Protein AF-A0A359E1L6-F1 (afdb_monomer_lite)

Sequence (210 aa):
MKGTAILSILILLFISCSSNSTGDSTEVEDVPEELTPKQQLVEKGKTMANELKAMMEDQDVQTGEIPIVFVSSNSNALIYYNQISNAVYVPWYDDLSSEMLVVMQDFADASDMDVEEFFETFFNTFFYYHEFAHWAQSEMDGQLSPNRYMSEIEANEITIAYLESSQEGRDFLASIEPKLNALTNFLENPTPEGVSEEEYFNENYNELGS

Secondary structure (DSSP, 8-state):
--SSSGGGTSS--------------------PPPPPHHHHHHHHHHHHHHHHHHHHHHTT----PPPEEEEESS-SS--EEETTTTEEEEE-GGG--HHHHHHHHHHHHHHTS-HHHHHHHIIIIIHHHHHHHHHHHHHHHSS--S-HHHHHHHHHHHHHHHHHTSHHHHHHHHHHHHHHHHHHHHSPP-PPTTS-HHHHHHHHHHHH--

Foldseek 3Di:
DQQQQQLQLLPQADDDDDDDDDDDDDDDDDDDDDDDPQVVLQVVLVVLQVLLVVVCVVVVQDADDAAREAADAQDPFAWAADPVNSHIYAYDPVRDDPSVLVNLVLLCVLLVHDSVRSSCLVRSPQCSQLRSLLSVCCSRVVHQDLQVSVSSNSSSVSSLVSLVVDPNSVVSCVVCVSSSVSSNVSDDDPADPPGDSSRVCSVCVVVSRD

Radius of gyration: 17.72 Å; chains: 1; bounding box: 43×50×38 Å

pLDDT: mean 83.36, std 19.82, range [27.8, 97.88]

Structure (mmCIF, N/CA/C/O backbone):
data_AF-A0A359E1L6-F1
#
_entry.id   AF-A0A359E1L6-F1
#
loop_
_atom_site.group_PDB
_atom_site.id
_atom_site.type_symbol
_atom_site.label_atom_id
_atom_site.label_alt_id
_atom_site.label_comp_id
_atom_site.label_asym_id
_atom_site.label_entity_id
_atom_site.label_seq_id
_atom_site.pdbx_PDB_ins_code
_atom_site.Cartn_x
_atom_site.Cartn_y
_atom_site.Cartn_z
_atom_site.occupancy
_atom_site.B_iso_or_equiv
_atom_site.auth_seq_id
_atom_site.auth_comp_id
_atom_site.auth_asym_id
_atom_site.auth_atom_id
_atom_site.pdbx_PDB_model_num
ATOM 1 N N . MET A 1 1 ? 20.114 -9.493 -11.776 1.00 30.47 1 MET A N 1
ATOM 2 C CA . MET A 1 1 ? 19.021 -10.085 -10.976 1.00 30.47 1 MET A CA 1
ATOM 3 C C . MET A 1 1 ? 18.780 -9.191 -9.767 1.00 30.47 1 MET A C 1
ATOM 5 O O . MET A 1 1 ? 19.273 -9.520 -8.700 1.00 30.47 1 MET A O 1
ATOM 9 N N . LYS A 1 2 ? 18.180 -8.006 -9.944 1.00 29.88 2 LYS A N 1
ATOM 10 C CA . LYS A 1 2 ? 18.058 -7.009 -8.857 1.00 29.88 2 LYS A CA 1
ATOM 11 C C . LYS A 1 2 ? 16.726 -6.230 -8.823 1.00 29.88 2 LYS A C 1
ATOM 13 O O . LYS A 1 2 ? 16.650 -5.241 -8.120 1.00 29.88 2 LYS A O 1
ATOM 18 N N . GLY A 1 3 ? 15.681 -6.667 -9.529 1.00 31.09 3 GLY A N 1
ATOM 19 C CA . GLY A 1 3 ? 14.400 -5.936 -9.554 1.00 31.09 3 GLY A CA 1
ATOM 20 C C . GLY A 1 3 ? 13.146 -6.808 -9.591 1.00 31.09 3 GLY A C 1
ATOM 21 O O . GLY A 1 3 ? 12.049 -6.286 -9.715 1.00 31.09 3 GLY A O 1
ATOM 22 N N . THR A 1 4 ? 13.280 -8.133 -9.495 1.00 35.59 4 THR A N 1
ATOM 23 C CA . THR A 1 4 ? 12.168 -9.073 -9.706 1.00 35.59 4 THR A CA 1
ATOM 24 C C . THR A 1 4 ? 11.227 -9.216 -8.510 1.00 35.59 4 THR A C 1
ATOM 26 O O . THR A 1 4 ? 10.208 -9.881 -8.641 1.00 35.59 4 THR A O 1
ATOM 29 N N . ALA A 1 5 ? 11.546 -8.614 -7.361 1.00 38.03 5 ALA A N 1
ATOM 30 C CA . ALA A 1 5 ? 10.813 -8.843 -6.124 1.00 38.03 5 ALA A CA 1
ATOM 31 C C . ALA A 1 5 ? 9.522 -8.000 -6.030 1.00 38.03 5 ALA A C 1
ATOM 33 O O . ALA A 1 5 ? 8.415 -8.532 -5.996 1.00 38.03 5 ALA A O 1
ATOM 34 N N . ILE A 1 6 ? 9.648 -6.678 -6.169 1.00 45.56 6 ILE A N 1
ATOM 35 C CA . ILE A 1 6 ? 8.556 -5.693 -5.972 1.00 45.56 6 ILE A CA 1
ATOM 36 C C . ILE A 1 6 ? 7.453 -5.769 -7.054 1.00 45.56 6 ILE A C 1
ATOM 38 O O . ILE A 1 6 ? 6.344 -5.262 -6.914 1.00 45.56 6 ILE A O 1
ATOM 42 N N . LEU A 1 7 ? 7.765 -6.481 -8.126 1.00 38.38 7 LEU A N 1
ATOM 43 C CA . LEU A 1 7 ? 6.983 -6.751 -9.321 1.00 38.38 7 LEU A CA 1
ATOM 44 C C . LEU A 1 7 ? 5.603 -7.378 -9.076 1.00 38.38 7 LEU A C 1
ATOM 46 O O . LEU A 1 7 ? 4.685 -7.160 -9.860 1.00 38.38 7 LEU A O 1
ATOM 50 N N . SER A 1 8 ? 5.438 -8.142 -7.999 1.00 40.94 8 SER A N 1
ATOM 51 C CA . SER A 1 8 ? 4.264 -9.012 -7.868 1.00 40.94 8 SER A CA 1
ATOM 52 C C . SER A 1 8 ? 3.085 -8.384 -7.116 1.00 40.94 8 SER A C 1
ATOM 54 O O . SER A 1 8 ? 1.965 -8.870 -7.232 1.00 40.94 8 SER A O 1
ATOM 56 N N . ILE A 1 9 ? 3.309 -7.273 -6.407 1.00 49.00 9 ILE A N 1
ATOM 57 C CA . ILE A 1 9 ? 2.263 -6.556 -5.655 1.00 49.00 9 ILE A CA 1
ATOM 58 C C . ILE A 1 9 ? 1.514 -5.554 -6.565 1.00 49.00 9 ILE A C 1
ATOM 60 O O . ILE A 1 9 ? 0.334 -5.277 -6.369 1.00 49.00 9 ILE A O 1
ATOM 64 N N . LEU A 1 10 ? 2.159 -5.055 -7.627 1.00 53.00 10 LEU A N 1
ATOM 65 C CA . LEU A 1 10 ? 1.613 -3.994 -8.490 1.00 53.00 10 LEU A CA 1
ATOM 66 C C . LEU A 1 10 ? 0.708 -4.489 -9.641 1.00 53.00 10 LEU A C 1
ATOM 68 O O . LEU A 1 10 ? 0.017 -3.684 -10.259 1.00 53.00 10 LEU A O 1
ATOM 72 N N . ILE A 1 11 ? 0.688 -5.793 -9.945 1.00 46.22 11 ILE A N 1
ATOM 73 C CA . ILE A 1 11 ? 0.085 -6.340 -11.182 1.00 46.22 11 ILE A CA 1
ATOM 74 C C . ILE A 1 11 ? -1.451 -6.558 -11.109 1.00 46.22 11 ILE A C 1
ATOM 76 O O . ILE A 1 11 ? -2.085 -6.784 -12.136 1.00 46.22 11 ILE A O 1
ATOM 80 N N . LEU A 1 12 ? -2.105 -6.430 -9.948 1.00 46.31 12 LEU A N 1
ATOM 81 C CA . LEU A 1 12 ? -3.452 -6.998 -9.721 1.00 46.31 12 LEU A CA 1
ATOM 82 C C . LEU A 1 12 ? -4.640 -5.994 -9.610 1.00 46.31 12 LEU A C 1
ATOM 84 O O . LEU A 1 12 ? -5.635 -6.311 -8.968 1.00 46.31 12 LEU A O 1
ATOM 88 N N . LEU A 1 13 ? -4.605 -4.803 -10.233 1.00 40.06 13 LEU A N 1
ATOM 89 C CA . LEU A 1 13 ? -5.480 -3.657 -9.857 1.00 40.06 13 LEU A CA 1
ATOM 90 C C . LEU A 1 13 ? -6.630 -3.182 -10.803 1.00 40.06 13 LEU A C 1
ATOM 92 O O . LEU A 1 13 ? -6.865 -1.980 -10.875 1.00 40.06 13 LEU A O 1
ATOM 96 N N . PHE A 1 14 ? -7.433 -4.016 -11.491 1.00 39.34 14 PHE A N 1
ATOM 97 C CA . PHE A 1 14 ? -8.516 -3.479 -12.373 1.00 39.34 14 PHE A CA 1
ATOM 98 C C . PHE A 1 14 ? -9.931 -4.100 -12.240 1.00 39.34 14 PHE A C 1
ATOM 100 O O . PHE A 1 14 ? -10.060 -5.304 -12.441 1.00 39.34 14 PHE A O 1
ATOM 107 N N . ILE A 1 15 ? -10.988 -3.261 -12.037 1.00 32.69 15 ILE A N 1
ATOM 108 C CA . ILE A 1 15 ? -12.230 -3.073 -12.871 1.00 32.69 15 ILE A CA 1
ATOM 109 C C . ILE A 1 15 ? -13.306 -2.103 -12.237 1.00 32.69 15 ILE A C 1
ATOM 111 O O . ILE A 1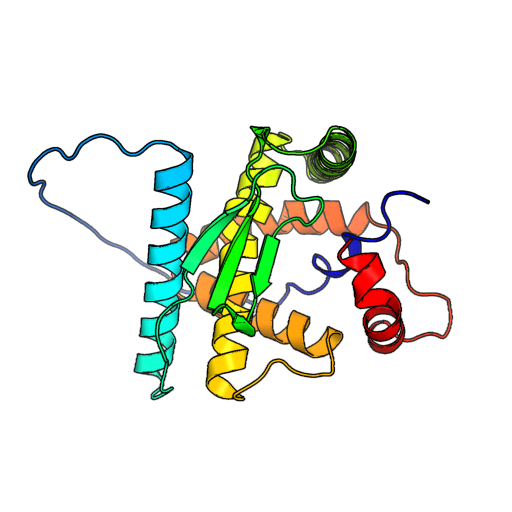 15 ? -13.973 -2.464 -11.280 1.00 32.69 15 ILE A O 1
ATOM 115 N N . SER A 1 16 ? -13.560 -0.959 -12.924 1.00 30.03 16 SER A N 1
ATOM 116 C CA . SER A 1 16 ? -14.799 -0.127 -13.163 1.00 30.03 16 SER A CA 1
ATOM 117 C C . SER A 1 16 ? -15.612 0.662 -12.083 1.00 30.03 16 SER A C 1
ATOM 119 O O . SER A 1 16 ? -16.636 0.188 -11.606 1.00 30.03 16 SER A O 1
ATOM 121 N N . CYS A 1 17 ? -15.377 1.987 -11.996 1.00 27.80 17 CYS A N 1
ATOM 122 C CA . CYS A 1 17 ? -16.090 3.181 -12.564 1.00 27.80 17 CYS A CA 1
ATOM 123 C C . CYS A 1 17 ? -17.516 3.657 -12.106 1.00 27.80 17 CYS A C 1
ATOM 125 O O . CYS A 1 17 ? -18.545 3.242 -12.637 1.00 27.80 17 CYS A O 1
ATOM 127 N N . SER A 1 18 ? -17.485 4.795 -11.376 1.00 29.27 18 SER A N 1
ATOM 128 C CA . SER A 1 18 ? -18.213 6.092 -11.525 1.00 29.27 18 SER A CA 1
ATOM 129 C C . SER A 1 18 ? -19.635 6.333 -10.954 1.00 29.27 18 SER A C 1
ATOM 131 O O . SER A 1 18 ? -20.643 5.792 -11.403 1.00 29.27 18 SER A O 1
ATOM 133 N N . SER A 1 19 ? -19.714 7.320 -10.046 1.00 41.41 19 SER A N 1
ATOM 134 C CA . SER A 1 19 ? -20.896 8.126 -9.680 1.00 41.41 19 SER A CA 1
ATOM 135 C C . SER A 1 19 ? -20.463 9.565 -9.306 1.00 41.41 19 SER A C 1
ATOM 137 O O . SER A 1 19 ? -19.268 9.856 -9.311 1.00 41.41 19 SER A O 1
ATOM 139 N N . ASN A 1 20 ? -21.408 10.481 -9.032 1.00 31.05 20 ASN A N 1
ATOM 140 C CA . ASN A 1 20 ? -21.187 11.940 -8.985 1.00 31.05 20 ASN A CA 1
ATOM 141 C C . ASN A 1 20 ? -21.707 12.612 -7.683 1.00 31.05 20 ASN A C 1
ATOM 143 O O . ASN A 1 20 ? -22.797 12.266 -7.232 1.00 31.05 20 ASN A O 1
ATOM 147 N N . SER A 1 21 ? -21.012 13.683 -7.243 1.00 33.97 21 SER A N 1
ATOM 148 C CA . SER A 1 21 ? -21.512 14.936 -6.599 1.00 33.97 21 SER A CA 1
ATOM 149 C C . SER A 1 21 ? -21.365 15.217 -5.070 1.00 33.97 21 SER A C 1
ATOM 151 O O . SER A 1 21 ? -22.138 14.725 -4.261 1.00 33.97 21 SER A O 1
ATOM 153 N N . THR A 1 22 ? -20.480 16.196 -4.771 1.00 36.41 22 THR A N 1
ATOM 154 C CA . THR A 1 22 ? -20.573 17.468 -3.966 1.00 36.41 22 THR A CA 1
ATOM 155 C C . THR A 1 22 ? -20.832 17.582 -2.440 1.00 36.41 22 THR A C 1
ATOM 157 O O . THR A 1 22 ? -21.924 17.254 -1.990 1.00 36.41 22 THR A O 1
ATOM 160 N N . GLY A 1 23 ? -19.959 18.380 -1.771 1.00 33.34 23 GLY A N 1
ATOM 161 C CA . GLY A 1 23 ? -20.275 19.545 -0.883 1.00 33.34 23 GLY A CA 1
ATOM 162 C C . GLY A 1 23 ? -19.896 19.428 0.616 1.00 33.34 23 GLY A C 1
ATOM 163 O O . GLY A 1 23 ? -20.462 18.575 1.279 1.00 33.34 23 GLY A O 1
ATOM 164 N N . ASP A 1 24 ? -18.873 20.150 1.129 1.00 35.25 24 ASP A N 1
ATOM 165 C CA . ASP A 1 24 ? -18.889 21.444 1.901 1.00 35.25 24 ASP A CA 1
ATOM 166 C C . ASP A 1 24 ? -19.337 21.306 3.387 1.00 35.25 24 ASP A C 1
ATOM 168 O O . ASP A 1 24 ? -20.292 20.586 3.636 1.00 35.25 24 ASP A O 1
ATOM 172 N N . SER A 1 25 ? -18.812 21.914 4.466 1.00 39.62 25 SER A N 1
ATOM 173 C CA . SER A 1 25 ? -17.769 22.900 4.850 1.00 39.62 25 SER A CA 1
ATOM 174 C C . SER A 1 25 ? -17.459 22.688 6.361 1.00 39.62 25 SER A C 1
ATOM 176 O O . SER A 1 25 ? -18.242 22.043 7.059 1.00 39.62 25 SER A O 1
ATOM 178 N N . THR A 1 26 ? -16.371 23.255 6.908 1.00 40.69 26 THR A N 1
ATOM 179 C CA . THR A 1 26 ? -16.018 23.210 8.351 1.00 40.69 26 THR A CA 1
ATOM 180 C C . THR A 1 26 ? -15.792 24.594 8.981 1.00 40.69 26 THR A C 1
ATOM 182 O O . THR A 1 26 ? -15.310 25.521 8.330 1.00 40.69 26 THR A O 1
ATOM 185 N N . GLU A 1 27 ? -16.113 24.709 10.278 1.00 42.78 27 GLU A N 1
ATOM 186 C CA . GLU A 1 27 ? -15.688 25.780 11.201 1.00 42.78 27 GLU A CA 1
ATOM 187 C C . GLU A 1 27 ? -14.485 25.322 12.056 1.00 42.78 27 GLU A C 1
ATOM 189 O O . GLU A 1 27 ? -14.285 24.131 12.282 1.00 42.78 27 GLU A O 1
ATOM 194 N N . VAL A 1 28 ? -13.679 26.289 12.510 1.00 49.53 28 VAL A N 1
ATOM 195 C CA . VAL A 1 28 ? -12.325 26.137 13.083 1.00 49.53 28 VAL A CA 1
ATOM 196 C C . VAL A 1 28 ? -12.332 26.272 14.615 1.00 49.53 28 VAL A C 1
ATOM 198 O O . VAL A 1 28 ? -12.919 27.223 15.129 1.00 49.53 28 VAL A O 1
ATOM 201 N N . GLU A 1 29 ? -11.595 25.407 15.327 1.00 47.94 29 GLU A N 1
ATOM 202 C CA . GLU A 1 29 ? -11.299 25.516 16.770 1.00 47.94 29 GLU A CA 1
ATOM 203 C C . GLU A 1 29 ? -9.808 25.228 17.085 1.00 47.94 29 GLU A C 1
ATOM 205 O O . GLU A 1 29 ? -9.151 24.522 16.325 1.00 47.94 29 GLU A O 1
ATOM 210 N N . ASP A 1 30 ? -9.318 25.849 18.174 1.00 49.81 30 ASP A N 1
ATOM 211 C CA . ASP A 1 30 ? -8.013 25.777 18.881 1.00 49.81 30 ASP A CA 1
ATOM 212 C C . ASP A 1 30 ? -6.784 25.195 18.156 1.00 49.81 30 ASP A C 1
ATOM 214 O O . ASP A 1 30 ? -6.747 24.016 17.848 1.00 49.81 30 ASP A O 1
ATOM 218 N N . VAL A 1 31 ? -5.719 26.000 17.990 1.00 50.66 31 VAL A N 1
ATOM 219 C CA . VAL A 1 31 ? -4.489 25.634 17.249 1.00 50.66 31 VAL A CA 1
ATOM 220 C C . VAL A 1 31 ? -3.646 24.607 18.033 1.00 50.66 31 VAL A C 1
ATOM 222 O O . VAL A 1 31 ? -2.978 24.998 18.998 1.00 50.66 31 VAL A O 1
ATOM 225 N N . PRO A 1 32 ? -3.634 23.316 17.644 1.00 59.94 32 PRO A N 1
ATOM 226 C CA . PRO A 1 32 ? -2.773 22.313 18.263 1.00 59.94 32 PRO A CA 1
ATOM 227 C C . PRO A 1 32 ? -1.306 22.515 17.848 1.00 59.94 32 PRO A C 1
ATOM 229 O O . PRO A 1 32 ? -1.016 23.127 16.819 1.00 59.94 32 PRO A O 1
ATOM 232 N N . GLU A 1 33 ? -0.374 21.998 18.655 1.00 78.38 33 GLU A N 1
ATOM 233 C CA . GLU A 1 33 ? 1.047 21.902 18.293 1.00 78.38 33 GLU A CA 1
ATOM 234 C C . GLU A 1 33 ? 1.176 21.176 16.946 1.00 78.38 33 GLU A C 1
ATOM 236 O O . GLU A 1 33 ? 0.621 20.091 16.764 1.00 78.38 33 GLU A O 1
ATOM 241 N N . GLU A 1 34 ? 1.846 21.814 15.985 1.00 86.38 34 GLU A N 1
ATOM 242 C CA . GLU A 1 34 ? 1.948 21.304 14.620 1.00 86.38 34 GLU A CA 1
ATOM 243 C C . GLU A 1 34 ? 2.658 19.943 14.627 1.00 86.38 34 GLU A C 1
ATOM 245 O O . GLU A 1 34 ? 3.790 19.810 15.099 1.00 86.38 34 GLU A O 1
ATOM 250 N N . LEU A 1 35 ? 1.969 18.914 14.130 1.00 90.69 35 LEU A N 1
ATOM 251 C CA . LEU A 1 35 ? 2.510 17.562 14.044 1.00 90.69 35 LEU A CA 1
ATOM 252 C C . LEU A 1 35 ? 3.732 17.539 13.117 1.00 90.69 35 LEU A C 1
ATOM 254 O O . LEU A 1 35 ? 3.705 18.124 12.035 1.00 90.69 35 LEU A O 1
ATOM 258 N N . THR A 1 36 ? 4.772 16.791 13.492 1.00 93.00 36 THR A N 1
ATOM 259 C CA . THR A 1 36 ? 5.882 16.486 12.570 1.00 93.00 36 THR A CA 1
ATOM 260 C C . THR A 1 36 ? 5.381 15.677 11.364 1.00 93.00 36 THR A C 1
ATOM 262 O O . THR A 1 36 ? 4.402 14.942 11.506 1.00 93.00 36 THR A O 1
ATOM 265 N N . PRO A 1 37 ? 6.065 15.699 10.204 1.00 92.44 37 PRO A N 1
ATOM 266 C CA . PRO A 1 37 ? 5.647 14.923 9.030 1.00 92.44 37 PRO A CA 1
ATOM 267 C C . PRO A 1 37 ? 5.424 13.424 9.308 1.00 92.44 37 PRO A C 1
ATOM 269 O O . PRO A 1 37 ? 4.403 12.863 8.920 1.00 92.44 37 PRO A O 1
ATOM 272 N N . LYS A 1 38 ? 6.305 12.780 10.092 1.00 92.62 38 LYS A N 1
ATOM 273 C CA . LYS A 1 38 ? 6.118 11.373 10.505 1.00 92.62 38 LYS A CA 1
ATOM 274 C C . LYS A 1 38 ? 4.864 11.173 11.366 1.00 92.62 38 LYS A C 1
ATOM 276 O O . LYS A 1 38 ? 4.201 10.150 11.248 1.00 92.62 38 LYS A O 1
ATOM 281 N N . GLN A 1 39 ? 4.526 12.127 12.235 1.00 93.50 39 GLN A N 1
ATOM 282 C CA . GLN A 1 39 ? 3.290 12.065 13.025 1.00 93.50 39 GLN A CA 1
ATOM 283 C C . GLN A 1 39 ? 2.052 12.286 12.154 1.00 93.50 39 GLN A C 1
ATOM 285 O O . GLN A 1 39 ? 1.064 11.587 12.343 1.00 93.50 39 GLN A O 1
ATOM 290 N N . GLN A 1 40 ? 2.113 13.193 11.177 1.00 93.75 40 GLN A N 1
ATOM 291 C CA . GLN A 1 40 ? 1.034 13.382 10.203 1.00 93.75 40 GLN A CA 1
ATOM 292 C C . GLN A 1 40 ? 0.778 12.094 9.411 1.00 93.75 40 GLN A C 1
ATOM 294 O O . GLN A 1 40 ? -0.372 11.703 9.245 1.00 93.75 40 GLN A O 1
ATOM 299 N N . LEU A 1 41 ? 1.838 11.383 9.010 1.00 92.38 41 LEU A N 1
ATOM 300 C CA . LEU A 1 41 ? 1.739 10.082 8.343 1.00 92.38 41 LEU A CA 1
ATOM 301 C C . LEU A 1 41 ? 1.056 9.020 9.228 1.00 92.38 41 LEU A C 1
ATOM 303 O O . LEU A 1 41 ? 0.188 8.277 8.770 1.00 92.38 41 LEU A O 1
ATOM 307 N N . VAL A 1 42 ? 1.385 8.986 10.524 1.00 95.06 42 VAL A N 1
ATOM 308 C CA . VAL A 1 42 ? 0.710 8.111 11.498 1.00 95.06 42 VAL A CA 1
ATOM 309 C C . VAL A 1 42 ? -0.775 8.461 11.638 1.00 95.06 42 VAL A C 1
ATOM 311 O O . VAL A 1 42 ? -1.611 7.559 11.602 1.00 95.06 42 VAL A O 1
ATOM 314 N N . GLU A 1 43 ? -1.123 9.742 11.781 1.00 95.50 43 GLU A N 1
ATOM 315 C CA . GLU A 1 43 ? -2.524 10.175 11.903 1.00 95.50 43 GLU A CA 1
ATOM 316 C C . GLU A 1 43 ? -3.326 9.938 10.615 1.00 95.50 43 GLU A C 1
ATOM 318 O O . GLU A 1 43 ? -4.487 9.526 10.684 1.00 95.50 43 GLU A O 1
ATOM 323 N N . LYS A 1 44 ? -2.700 10.095 9.441 1.00 93.50 44 LYS A N 1
ATOM 324 C CA . LYS A 1 44 ? -3.277 9.711 8.145 1.00 93.50 44 LYS A CA 1
ATOM 325 C C . LYS A 1 44 ? -3.639 8.226 8.136 1.00 93.50 44 LYS A C 1
ATOM 327 O O . LYS A 1 44 ? -4.787 7.883 7.875 1.00 93.50 44 LYS A O 1
ATOM 332 N N . GLY A 1 45 ? -2.701 7.357 8.516 1.00 94.00 45 GLY A N 1
ATOM 333 C CA . GLY A 1 45 ? -2.954 5.919 8.612 1.00 94.00 45 GLY A CA 1
ATOM 334 C C . GLY A 1 45 ? -4.077 5.564 9.593 1.00 94.00 45 GLY A C 1
ATOM 335 O O . GLY A 1 45 ? -4.942 4.755 9.274 1.00 94.00 45 GLY A O 1
ATOM 336 N N . LYS A 1 46 ? -4.126 6.206 10.767 1.00 96.12 46 LYS A N 1
ATOM 337 C CA . LYS A 1 46 ? -5.231 6.007 11.724 1.00 96.12 46 LYS A CA 1
ATOM 338 C C . LYS A 1 46 ? -6.578 6.431 11.152 1.00 96.12 46 LYS A C 1
ATOM 340 O O . LYS A 1 46 ? -7.574 5.763 11.411 1.00 96.12 46 LYS A O 1
ATOM 345 N N . THR A 1 47 ? -6.618 7.540 10.419 1.00 95.25 47 THR A N 1
ATOM 346 C CA . THR A 1 47 ? -7.845 8.027 9.776 1.00 95.25 47 THR A CA 1
ATOM 347 C C . THR A 1 47 ? -8.351 6.983 8.785 1.00 95.25 47 THR A C 1
ATOM 349 O O . THR A 1 47 ? -9.464 6.495 8.948 1.00 95.25 47 THR A O 1
ATOM 352 N N . MET A 1 48 ? -7.485 6.519 7.881 1.00 93.75 48 MET A N 1
ATOM 353 C CA . MET A 1 48 ? -7.808 5.478 6.899 1.00 93.75 48 MET A CA 1
ATOM 354 C C . MET A 1 48 ? -8.294 4.171 7.546 1.00 93.75 48 MET A C 1
ATOM 356 O O . MET A 1 48 ? -9.291 3.597 7.114 1.00 93.75 48 MET A O 1
ATOM 360 N N . ALA A 1 49 ? -7.631 3.708 8.612 1.00 95.69 49 ALA A N 1
ATOM 361 C CA . ALA A 1 49 ? -8.037 2.494 9.319 1.00 95.69 49 ALA A CA 1
ATOM 362 C C . ALA A 1 49 ? -9.415 2.635 9.987 1.00 95.69 49 ALA A C 1
ATOM 364 O O . ALA A 1 49 ? -10.211 1.698 9.967 1.00 95.69 49 ALA A O 1
ATOM 365 N N . ASN A 1 50 ? -9.714 3.804 10.567 1.00 96.62 50 ASN A N 1
ATOM 366 C CA . ASN A 1 50 ? -11.029 4.082 11.149 1.00 96.62 50 ASN A CA 1
ATOM 367 C C . ASN A 1 50 ? -12.127 4.169 10.084 1.00 96.62 50 ASN A C 1
ATOM 369 O O . ASN A 1 50 ? -13.236 3.702 10.325 1.00 96.62 50 ASN A O 1
ATOM 373 N N . GLU A 1 51 ? -11.835 4.750 8.923 1.00 94.81 51 GLU A N 1
ATOM 374 C CA . GLU A 1 51 ? -12.788 4.822 7.813 1.00 94.81 51 GLU A CA 1
ATOM 375 C C . GLU A 1 51 ? -13.125 3.423 7.282 1.00 94.81 51 GLU A C 1
ATOM 377 O O . GLU A 1 51 ? -14.304 3.081 7.164 1.00 94.81 51 GLU A O 1
ATOM 382 N N . LEU A 1 52 ? -12.113 2.575 7.054 1.00 95.06 52 LEU A N 1
ATOM 383 C CA . LEU A 1 52 ? -12.332 1.184 6.648 1.00 95.06 52 LEU A CA 1
ATOM 384 C C . LEU A 1 52 ? -13.102 0.402 7.719 1.00 95.06 52 LEU A C 1
ATOM 386 O O . LEU A 1 52 ? -14.058 -0.301 7.397 1.00 95.06 52 LEU A O 1
ATOM 390 N N . LYS A 1 53 ? -12.740 0.572 8.997 1.00 96.25 53 LYS A N 1
ATOM 391 C CA . LYS A 1 53 ? -13.473 -0.013 10.125 1.00 96.25 53 LYS A CA 1
ATOM 392 C C . LYS A 1 53 ? -14.953 0.371 10.096 1.00 96.25 53 LYS A C 1
ATOM 394 O O . LYS A 1 53 ? -15.808 -0.503 10.201 1.00 96.25 53 LYS A O 1
ATOM 399 N N . ALA A 1 54 ? -15.254 1.657 9.932 1.00 96.00 54 ALA A N 1
ATOM 400 C CA . ALA A 1 54 ? -16.627 2.144 9.884 1.00 96.00 54 ALA A CA 1
ATOM 401 C C . ALA A 1 54 ? -17.403 1.545 8.700 1.00 96.00 54 ALA A C 1
ATOM 403 O O . ALA A 1 54 ? -18.565 1.176 8.860 1.00 96.00 54 ALA A O 1
ATOM 404 N N . MET A 1 55 ? -16.763 1.391 7.534 1.00 94.25 55 MET A N 1
ATOM 405 C CA . MET A 1 55 ? -17.368 0.711 6.384 1.00 94.25 55 MET A CA 1
ATOM 406 C C . MET A 1 55 ? -17.660 -0.766 6.663 1.00 94.25 55 MET A C 1
ATOM 408 O O . MET A 1 55 ? -18.722 -1.256 6.293 1.00 94.25 55 MET A O 1
ATOM 412 N N . MET A 1 56 ? -16.747 -1.478 7.325 1.00 95.06 56 MET A N 1
ATOM 413 C CA . MET A 1 56 ? -16.957 -2.874 7.716 1.00 95.06 56 MET A CA 1
ATOM 414 C C . MET A 1 56 ? -18.117 -3.010 8.715 1.00 95.06 56 MET A C 1
ATOM 416 O O . MET A 1 56 ? -18.996 -3.852 8.533 1.00 95.06 56 MET A O 1
ATOM 420 N N . GLU A 1 57 ? -18.158 -2.154 9.738 1.00 95.62 57 GLU A N 1
ATOM 421 C CA . GLU A 1 57 ? -19.216 -2.157 10.755 1.00 95.62 57 GLU A CA 1
ATOM 422 C C . GLU A 1 57 ? -20.597 -1.802 10.174 1.00 95.62 57 GLU A C 1
ATOM 424 O O . GLU A 1 57 ? -21.598 -2.377 10.601 1.00 95.62 57 GLU A O 1
ATOM 429 N N . ASP A 1 58 ? -20.668 -0.920 9.168 1.00 95.56 58 ASP A N 1
ATOM 430 C CA . ASP A 1 58 ? -21.906 -0.623 8.424 1.00 95.56 58 ASP A CA 1
ATOM 431 C C . ASP A 1 58 ? -22.440 -1.842 7.646 1.00 95.56 58 ASP A C 1
ATOM 433 O O . ASP A 1 58 ? -23.640 -1.956 7.402 1.00 95.56 58 ASP A O 1
ATOM 437 N N . GLN A 1 59 ? -21.564 -2.792 7.310 1.00 93.50 59 GLN A N 1
ATOM 438 C CA . GLN A 1 59 ? -21.910 -4.066 6.672 1.00 93.50 59 GLN A CA 1
ATOM 439 C C . GLN A 1 59 ? -22.084 -5.215 7.684 1.00 93.50 59 GLN A C 1
ATOM 441 O O . GLN A 1 59 ? -21.978 -6.386 7.317 1.00 93.50 59 GLN A O 1
ATOM 446 N N . ASP A 1 60 ? -22.349 -4.893 8.956 1.00 95.31 60 ASP A N 1
ATOM 447 C CA . ASP A 1 60 ? -22.517 -5.845 10.064 1.00 95.31 60 ASP A CA 1
ATOM 448 C C . ASP A 1 60 ? -21.285 -6.749 10.316 1.00 95.31 60 ASP A C 1
ATOM 450 O O . ASP A 1 60 ? -21.388 -7.794 10.972 1.00 95.31 60 ASP A O 1
ATOM 454 N N . VAL A 1 61 ? -20.096 -6.358 9.836 1.00 93.81 61 VAL A N 1
ATOM 455 C CA . VAL A 1 61 ? -18.839 -7.056 10.138 1.00 93.81 61 VAL A CA 1
ATOM 456 C C . VAL A 1 61 ? -18.345 -6.607 11.511 1.00 93.81 61 VAL A C 1
ATOM 458 O O . VAL A 1 61 ? -18.113 -5.424 11.758 1.00 93.81 61 VAL A O 1
ATOM 461 N N . GLN A 1 62 ? -18.175 -7.559 12.430 1.00 93.44 62 GLN A N 1
ATOM 462 C CA . GLN A 1 62 ? -17.573 -7.275 13.731 1.00 93.44 62 GLN A CA 1
ATOM 463 C C . GLN A 1 62 ? -16.074 -7.057 13.562 1.00 93.44 62 GLN A C 1
ATOM 465 O O . GLN A 1 62 ? -15.399 -7.903 12.985 1.00 93.44 62 GLN A O 1
ATOM 470 N N . THR A 1 63 ? -15.563 -5.952 14.098 1.00 95.12 63 THR A N 1
ATOM 471 C CA . THR A 1 63 ? -14.138 -5.620 14.035 1.00 95.12 63 THR A CA 1
ATOM 472 C C . THR A 1 63 ? -13.559 -5.387 15.427 1.00 95.12 63 THR A C 1
ATOM 474 O O . THR A 1 63 ? -14.240 -4.925 16.351 1.00 95.12 63 THR A O 1
ATOM 477 N N . GLY A 1 64 ? -12.285 -5.726 15.587 1.00 95.25 64 GLY A N 1
ATOM 478 C CA . GLY A 1 64 ? -11.480 -5.413 16.755 1.00 95.25 64 GLY A CA 1
ATOM 479 C C . GLY A 1 64 ? -10.988 -3.964 16.789 1.00 95.25 64 GLY A C 1
ATOM 480 O O . GLY A 1 64 ? -11.591 -3.032 16.250 1.00 95.25 64 GLY A O 1
ATOM 481 N N . GLU A 1 65 ? -9.868 -3.762 17.477 1.00 96.94 65 GLU A N 1
ATOM 482 C CA . GLU A 1 65 ? -9.147 -2.489 17.451 1.00 96.94 65 GLU A CA 1
ATOM 483 C C . GLU A 1 65 ? -8.438 -2.314 16.106 1.00 96.94 65 GLU A C 1
ATOM 485 O O . GLU A 1 65 ? -7.883 -3.273 15.564 1.00 96.94 65 GLU A O 1
ATOM 490 N N . ILE A 1 66 ? -8.408 -1.081 15.596 1.00 97.69 66 ILE A N 1
ATOM 491 C CA . ILE A 1 66 ? -7.650 -0.768 14.381 1.00 97.69 66 ILE A CA 1
ATOM 492 C C . ILE A 1 66 ? -6.153 -1.074 14.578 1.00 97.69 66 ILE A C 1
ATOM 494 O O . ILE A 1 66 ? -5.648 -0.970 15.706 1.00 97.69 66 ILE A O 1
ATOM 498 N N . PRO A 1 67 ? -5.409 -1.397 13.506 1.00 97.12 67 PRO A N 1
ATOM 499 C CA . PRO A 1 67 ? -3.976 -1.617 13.609 1.00 97.12 67 PRO A CA 1
ATOM 500 C C . PRO A 1 67 ? -3.222 -0.381 14.107 1.00 97.12 67 PRO A C 1
ATOM 502 O O . PRO A 1 67 ? -3.525 0.758 13.743 1.00 97.12 67 PRO A O 1
ATOM 505 N N . ILE A 1 68 ? -2.172 -0.604 14.897 1.00 96.88 68 ILE A N 1
ATOM 506 C CA . ILE A 1 68 ? -1.232 0.459 15.265 1.00 96.88 68 ILE A CA 1
ATOM 507 C C . ILE A 1 68 ? -0.360 0.785 14.050 1.00 96.88 68 ILE A C 1
ATOM 509 O O . ILE A 1 68 ? 0.253 -0.103 13.465 1.00 96.88 68 ILE A O 1
ATOM 513 N N . VAL A 1 69 ? -0.244 2.065 13.704 1.00 96.25 69 VAL A N 1
ATOM 514 C CA . VAL A 1 69 ? 0.638 2.522 12.624 1.00 96.25 69 VAL A CA 1
ATOM 515 C C . VAL A 1 69 ? 2.013 2.874 13.190 1.00 96.25 69 VAL A C 1
ATOM 517 O O . VAL A 1 69 ? 2.132 3.764 14.037 1.00 96.25 69 VAL A O 1
ATOM 520 N N . PHE A 1 70 ? 3.056 2.199 12.707 1.00 93.81 70 PHE A N 1
ATOM 521 C CA . PHE A 1 70 ? 4.450 2.480 13.049 1.00 93.81 70 PHE A CA 1
ATOM 522 C C . PHE A 1 70 ? 5.229 2.939 11.823 1.00 93.81 70 PHE A C 1
ATOM 524 O O . PHE A 1 70 ? 5.344 2.205 10.847 1.00 93.81 70 PHE A O 1
ATOM 531 N N . VAL A 1 71 ? 5.854 4.114 11.909 1.00 90.88 71 VAL A N 1
ATOM 532 C CA . VAL A 1 71 ? 6.855 4.521 10.916 1.00 90.88 71 VAL A CA 1
ATOM 533 C C . VAL A 1 71 ? 8.150 3.768 11.209 1.00 90.88 71 VAL A C 1
ATOM 535 O O . VAL A 1 71 ? 8.778 3.968 12.253 1.00 90.88 71 VAL A O 1
ATOM 538 N N . SER A 1 72 ? 8.523 2.869 10.308 1.00 82.56 72 SER A N 1
ATOM 539 C CA . SER A 1 72 ? 9.727 2.056 10.400 1.00 82.56 72 SER A CA 1
ATOM 540 C C . SER A 1 72 ? 10.913 2.803 9.797 1.00 82.56 72 SER A C 1
ATOM 542 O O . SER A 1 72 ? 10.833 3.332 8.691 1.00 82.56 72 SER A O 1
ATOM 544 N N . SER A 1 73 ? 12.027 2.825 10.527 1.00 72.81 73 SER A N 1
ATOM 545 C CA . SER A 1 73 ? 13.308 3.347 10.039 1.00 72.81 73 SER A CA 1
ATOM 546 C C . SER A 1 73 ? 14.244 2.180 9.725 1.00 72.81 73 SER A C 1
ATOM 548 O O . SER A 1 73 ? 14.282 1.203 10.474 1.00 72.81 73 SER A O 1
ATOM 550 N N . ASN A 1 74 ? 15.027 2.284 8.645 1.00 58.56 74 ASN A N 1
ATOM 551 C CA . ASN A 1 74 ? 16.003 1.267 8.217 1.00 58.56 74 ASN A CA 1
ATOM 552 C C . ASN A 1 74 ? 15.407 -0.119 7.897 1.00 58.56 74 ASN A C 1
ATOM 554 O O . ASN A 1 74 ? 16.062 -1.144 8.103 1.00 58.56 74 ASN A O 1
ATOM 558 N N . SER A 1 75 ? 14.164 -0.169 7.421 1.00 59.66 75 SER A N 1
ATOM 559 C CA . SER A 1 75 ? 13.549 -1.410 6.956 1.00 59.66 75 SER A CA 1
ATOM 560 C C . SER A 1 75 ? 13.922 -1.673 5.500 1.00 59.66 75 SER A C 1
ATOM 562 O O . SER A 1 75 ? 13.791 -0.785 4.664 1.00 59.66 75 SER A O 1
ATOM 564 N N . ASN A 1 76 ? 14.363 -2.896 5.191 1.00 65.31 76 ASN A N 1
ATOM 565 C CA . ASN A 1 76 ? 14.416 -3.368 3.801 1.00 65.31 76 ASN A CA 1
ATOM 566 C C . ASN A 1 76 ? 13.015 -3.706 3.269 1.00 65.31 76 ASN A C 1
ATOM 568 O O . ASN A 1 76 ? 12.817 -3.726 2.062 1.00 65.31 76 ASN A O 1
ATOM 572 N N . ALA A 1 77 ? 12.047 -3.945 4.159 1.00 66.31 77 ALA A N 1
ATOM 573 C CA . ALA A 1 77 ? 10.654 -4.110 3.776 1.00 66.31 77 ALA A CA 1
ATOM 574 C C . ALA A 1 77 ? 10.027 -2.740 3.507 1.00 66.31 77 ALA A C 1
ATOM 576 O O . ALA A 1 77 ? 10.254 -1.803 4.280 1.00 66.31 77 ALA A O 1
ATOM 577 N N . LEU A 1 78 ? 9.235 -2.668 2.439 1.00 76.25 78 LEU A N 1
ATOM 578 C CA . LEU A 1 78 ? 8.536 -1.469 2.000 1.00 76.25 78 LEU A CA 1
ATOM 579 C C . LEU A 1 78 ? 7.440 -1.121 3.002 1.00 76.25 78 LEU A C 1
ATOM 581 O O . LEU A 1 78 ? 7.672 -0.312 3.882 1.00 76.25 78 LEU A O 1
ATOM 585 N N . ILE A 1 79 ? 6.296 -1.784 2.959 1.00 89.00 79 ILE A N 1
ATOM 586 C CA . ILE A 1 79 ? 5.185 -1.611 3.897 1.00 89.00 79 ILE A CA 1
ATOM 587 C C . ILE A 1 79 ? 4.589 -2.996 4.167 1.00 89.00 79 ILE A C 1
ATOM 589 O O . ILE A 1 79 ? 4.690 -3.857 3.297 1.00 89.00 79 ILE A O 1
ATOM 593 N N . TYR A 1 80 ? 4.093 -3.257 5.380 1.00 90.88 80 TYR A N 1
ATOM 594 C CA . TYR A 1 80 ? 3.426 -4.529 5.684 1.00 90.88 80 TYR A CA 1
ATOM 595 C C . TYR A 1 80 ? 2.534 -4.469 6.932 1.00 90.88 80 TYR A C 1
ATOM 597 O O . TYR A 1 80 ? 2.844 -3.785 7.917 1.00 90.88 80 TYR A O 1
ATOM 605 N N . TYR A 1 81 ? 1.477 -5.275 6.932 1.00 93.94 81 TYR A N 1
ATOM 606 C CA . TYR A 1 81 ? 0.653 -5.603 8.088 1.00 93.94 81 TYR A CA 1
ATOM 607 C C . TYR A 1 81 ? 1.193 -6.825 8.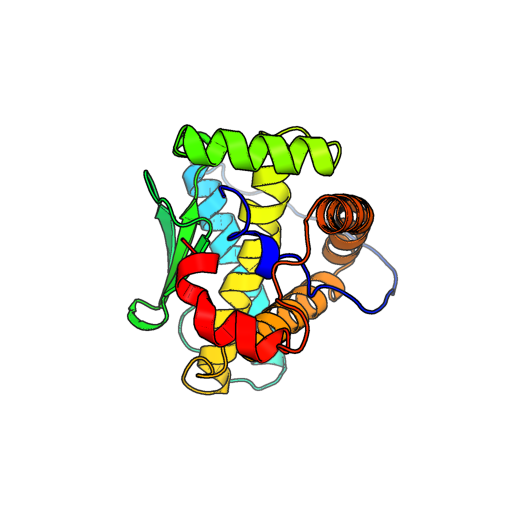843 1.00 93.94 81 TYR A C 1
ATOM 609 O O . TYR A 1 81 ? 1.476 -7.887 8.288 1.00 93.94 81 TYR A O 1
ATOM 617 N N . ASN A 1 82 ? 1.303 -6.697 10.164 1.00 93.31 82 ASN A N 1
ATOM 618 C CA . ASN A 1 82 ? 1.637 -7.780 11.077 1.00 93.31 82 ASN A CA 1
ATOM 619 C C . ASN A 1 82 ? 0.424 -8.134 11.940 1.00 93.31 82 ASN A C 1
ATOM 621 O O . ASN A 1 82 ? 0.119 -7.439 12.913 1.00 93.31 82 ASN A O 1
ATOM 625 N N . GLN A 1 83 ? -0.208 -9.267 11.626 1.00 93.81 83 GLN A N 1
ATOM 626 C CA . GLN A 1 83 ? -1.375 -9.767 12.352 1.00 93.81 83 GLN A CA 1
ATOM 627 C C . GLN A 1 83 ? -1.091 -10.042 13.841 1.00 93.81 83 GLN A C 1
ATOM 629 O O . GLN A 1 83 ? -1.947 -9.808 14.688 1.00 93.81 83 GLN A O 1
ATOM 634 N N . ILE A 1 84 ? 0.115 -10.507 14.200 1.00 93.25 84 ILE A N 1
ATOM 635 C CA . ILE A 1 84 ? 0.444 -10.885 15.589 1.00 93.25 84 ILE A CA 1
ATOM 636 C C . ILE A 1 84 ? 0.469 -9.656 16.499 1.00 93.25 84 ILE A C 1
ATOM 638 O O . ILE A 1 84 ? -0.025 -9.708 17.625 1.00 93.25 84 ILE A O 1
ATOM 642 N N . SER A 1 85 ? 1.070 -8.562 16.035 1.00 95.31 85 SER A N 1
ATOM 643 C CA . SER A 1 85 ? 1.130 -7.305 16.787 1.00 95.31 85 SER A CA 1
ATOM 644 C C . SER A 1 85 ? -0.026 -6.354 16.480 1.00 95.31 85 SER A C 1
ATOM 646 O O . SER A 1 85 ? -0.055 -5.271 17.057 1.00 95.31 85 SER A O 1
ATOM 648 N N . ASN A 1 86 ? -0.929 -6.736 15.571 1.00 96.56 86 ASN A N 1
ATOM 649 C CA . ASN A 1 86 ? -1.948 -5.884 14.963 1.00 96.56 86 ASN A CA 1
ATOM 650 C C . ASN A 1 86 ? -1.390 -4.502 14.583 1.00 96.56 86 ASN A C 1
ATOM 652 O O . ASN A 1 86 ? -1.786 -3.474 15.136 1.00 96.56 86 ASN A O 1
ATOM 656 N N . ALA A 1 87 ? -0.383 -4.489 13.709 1.00 96.06 87 ALA A N 1
ATOM 657 C CA . ALA A 1 87 ? 0.340 -3.269 13.374 1.00 96.06 87 ALA A CA 1
ATOM 658 C C . ALA A 1 87 ? 0.664 -3.169 11.885 1.00 96.06 87 ALA A C 1
ATOM 660 O O . ALA A 1 87 ? 1.040 -4.166 11.277 1.00 96.06 87 ALA A O 1
ATOM 661 N N . VAL A 1 88 ? 0.578 -1.960 11.333 1.00 95.06 88 VAL A N 1
ATOM 662 C CA . VAL A 1 88 ? 1.049 -1.631 9.983 1.00 95.06 88 VAL A CA 1
ATOM 663 C C . VAL A 1 88 ? 2.373 -0.886 10.102 1.00 95.06 88 VAL A C 1
ATOM 665 O O . VAL A 1 88 ? 2.465 0.148 10.772 1.00 95.06 88 VAL A O 1
ATOM 668 N N . TYR A 1 89 ? 3.407 -1.429 9.469 1.00 92.25 89 TYR A N 1
ATOM 669 C CA . TYR A 1 89 ? 4.746 -0.854 9.426 1.00 92.25 89 TYR A CA 1
ATOM 670 C C . TYR A 1 89 ? 4.933 -0.116 8.116 1.00 92.25 89 TYR A C 1
ATOM 672 O O . TYR A 1 89 ? 4.835 -0.716 7.053 1.00 92.25 89 TYR A O 1
ATOM 680 N N . VAL A 1 90 ? 5.225 1.174 8.212 1.00 91.62 90 VAL A N 1
ATOM 681 C CA . VAL A 1 90 ? 5.208 2.104 7.085 1.00 91.62 90 VAL A CA 1
ATOM 682 C C . VAL A 1 90 ? 6.607 2.666 6.885 1.00 91.62 90 VAL A C 1
ATOM 684 O O . VAL A 1 90 ? 7.221 3.100 7.864 1.00 91.62 90 VAL A O 1
ATOM 687 N N . PRO A 1 91 ? 7.134 2.675 5.657 1.00 90.56 91 PRO A N 1
ATOM 688 C CA . PRO A 1 91 ? 8.468 3.177 5.395 1.00 90.56 91 PRO A CA 1
ATOM 689 C C . PRO A 1 91 ? 8.459 4.707 5.385 1.00 90.56 91 PRO A C 1
ATOM 691 O O . PRO A 1 91 ? 7.460 5.341 5.039 1.00 90.56 91 PRO A O 1
ATOM 694 N N . TRP A 1 92 ? 9.600 5.302 5.727 1.00 91.75 92 TRP A N 1
ATOM 695 C CA . TRP A 1 92 ? 9.838 6.733 5.557 1.00 91.75 92 TRP A CA 1
ATOM 696 C C . TRP A 1 92 ? 10.842 6.966 4.435 1.00 91.75 92 TRP A C 1
ATOM 698 O O . TRP A 1 92 ? 11.901 6.339 4.438 1.00 91.75 92 TRP A O 1
ATOM 708 N N . TYR A 1 93 ? 10.525 7.878 3.514 1.00 91.69 93 TYR A N 1
ATOM 709 C CA . TYR A 1 93 ? 11.334 8.130 2.321 1.00 91.69 93 TYR A CA 1
ATOM 710 C C . TYR A 1 93 ? 12.802 8.446 2.658 1.00 91.69 93 TYR A C 1
ATOM 712 O O . TYR A 1 93 ? 13.709 7.780 2.160 1.00 91.69 93 TYR A O 1
ATOM 720 N N . ASP A 1 94 ? 13.047 9.367 3.599 1.00 91.69 94 ASP A N 1
ATOM 721 C CA . ASP A 1 94 ? 14.418 9.735 3.997 1.00 91.69 94 ASP A CA 1
ATOM 722 C C . ASP A 1 94 ? 15.179 8.610 4.719 1.00 91.69 94 ASP A C 1
ATOM 724 O O . ASP A 1 94 ? 16.397 8.696 4.889 1.00 91.69 94 ASP A O 1
ATOM 728 N N . ASP A 1 95 ? 14.475 7.571 5.181 1.00 90.69 95 ASP A N 1
ATOM 729 C CA . ASP A 1 95 ? 15.068 6.432 5.887 1.00 90.69 95 ASP A CA 1
ATOM 730 C C . ASP A 1 95 ? 15.322 5.236 4.941 1.00 90.69 95 ASP A C 1
ATOM 732 O O . ASP A 1 95 ? 15.767 4.176 5.402 1.00 90.69 95 ASP A O 1
ATOM 736 N N . LEU A 1 96 ? 15.041 5.373 3.637 1.00 86.56 96 LEU A N 1
ATOM 737 C CA . LEU A 1 96 ? 15.291 4.326 2.647 1.00 86.56 96 LEU A CA 1
ATOM 738 C C . LEU A 1 96 ? 16.789 4.066 2.460 1.00 86.56 96 LEU A C 1
ATOM 740 O O . LEU A 1 96 ? 17.628 4.968 2.449 1.00 86.56 96 LEU A O 1
ATOM 744 N N . SER A 1 97 ? 17.136 2.794 2.258 1.00 85.69 97 SER A N 1
ATOM 745 C CA . SER A 1 97 ? 18.503 2.419 1.905 1.00 85.69 97 SER A CA 1
ATOM 746 C C . SER A 1 97 ? 18.861 2.932 0.507 1.00 85.69 97 SER A C 1
ATOM 748 O O . SER A 1 97 ? 18.001 3.103 -0.356 1.00 85.69 97 SER A O 1
ATOM 750 N N . SER A 1 98 ? 20.156 3.107 0.231 1.00 88.75 98 SER A N 1
ATOM 751 C CA . SER A 1 98 ? 20.612 3.508 -1.106 1.00 88.75 98 SER A CA 1
ATOM 752 C C . SER A 1 98 ? 20.233 2.506 -2.200 1.00 88.75 98 SER A C 1
ATOM 754 O O . SER A 1 98 ? 20.093 2.894 -3.351 1.00 88.75 98 SER A O 1
ATOM 756 N N . GLU A 1 99 ? 20.108 1.217 -1.864 1.00 85.50 99 GLU A N 1
ATOM 757 C CA . GLU A 1 99 ? 19.647 0.199 -2.816 1.00 85.50 99 GLU A CA 1
ATOM 758 C C . GLU A 1 99 ? 18.162 0.376 -3.123 1.00 85.50 99 GLU A C 1
ATOM 760 O O . GLU A 1 99 ? 17.785 0.361 -4.290 1.00 85.50 99 GLU A O 1
ATOM 765 N N . MET A 1 100 ? 17.345 0.640 -2.101 1.00 85.62 100 MET A N 1
ATOM 766 C CA . MET A 1 100 ? 15.921 0.882 -2.300 1.00 85.62 100 MET A CA 1
ATOM 767 C C . MET A 1 100 ? 15.662 2.177 -3.073 1.00 85.62 100 MET A C 1
ATOM 769 O O . MET A 1 100 ? 14.819 2.188 -3.959 1.00 85.62 100 MET A O 1
ATOM 773 N N . LEU A 1 101 ? 16.431 3.241 -2.819 1.00 89.81 101 LEU A N 1
ATOM 774 C CA . LEU A 1 101 ? 16.324 4.492 -3.579 1.00 89.81 101 LEU A CA 1
ATOM 775 C C . LEU A 1 101 ? 16.598 4.300 -5.077 1.00 89.81 101 LEU A C 1
ATOM 777 O O . LEU A 1 101 ? 15.935 4.931 -5.891 1.00 89.81 101 LEU A O 1
ATOM 781 N N . VAL A 1 102 ? 17.530 3.416 -5.456 1.00 91.12 102 VAL A N 1
ATOM 782 C CA . VAL A 1 102 ? 17.763 3.088 -6.876 1.00 91.12 102 VAL A CA 1
ATOM 783 C C . VAL A 1 102 ? 16.537 2.408 -7.478 1.00 91.12 102 VAL A C 1
ATOM 785 O O . VAL A 1 102 ? 16.116 2.773 -8.568 1.00 91.12 102 VAL A O 1
ATOM 788 N N . VAL A 1 103 ? 15.936 1.463 -6.755 1.00 88.31 103 VAL A N 1
ATOM 789 C CA . VAL A 1 103 ? 14.739 0.766 -7.235 1.00 88.31 103 VAL A CA 1
ATOM 790 C C . VAL A 1 103 ? 13.536 1.712 -7.330 1.00 88.31 103 VAL A C 1
ATOM 792 O O . VAL A 1 103 ? 12.820 1.690 -8.327 1.00 88.31 103 VAL A O 1
ATOM 795 N N . MET A 1 104 ? 13.345 2.593 -6.343 1.00 90.94 104 MET A N 1
ATOM 796 C CA . MET A 1 104 ? 12.309 3.630 -6.393 1.00 90.94 104 MET A CA 1
ATOM 797 C C . MET A 1 104 ? 12.528 4.591 -7.560 1.00 90.94 104 MET A C 1
ATOM 799 O O . MET A 1 104 ? 11.560 4.958 -8.217 1.00 90.94 104 MET A O 1
ATOM 803 N N . GLN A 1 105 ? 13.779 4.962 -7.853 1.00 95.69 105 GLN A N 1
ATOM 804 C CA . GLN A 1 105 ? 14.092 5.801 -9.008 1.00 95.69 105 GLN A CA 1
ATOM 805 C C . GLN A 1 105 ? 13.737 5.101 -10.323 1.00 95.69 105 GLN A C 1
ATOM 807 O O . GLN A 1 105 ? 13.115 5.724 -11.176 1.00 95.69 105 GLN A O 1
ATOM 812 N N . ASP A 1 106 ? 14.070 3.816 -10.478 1.00 94.12 106 ASP A N 1
ATOM 813 C CA . ASP A 1 106 ? 13.719 3.054 -11.683 1.00 94.12 106 ASP A CA 1
ATOM 814 C C . ASP A 1 106 ? 12.190 3.015 -11.892 1.00 94.12 106 ASP A C 1
ATOM 816 O O . ASP A 1 106 ? 11.706 3.161 -13.016 1.00 94.12 106 ASP A O 1
ATOM 820 N N . PHE A 1 107 ? 11.410 2.864 -10.815 1.00 93.25 107 PHE A N 1
ATOM 821 C CA . PHE A 1 107 ? 9.946 2.872 -10.895 1.00 93.25 107 PHE A CA 1
ATOM 822 C C . PHE A 1 107 ? 9.359 4.259 -11.151 1.00 93.25 107 PHE A C 1
ATOM 824 O O . PHE A 1 107 ? 8.407 4.388 -11.926 1.00 93.25 107 PHE A O 1
ATOM 831 N N . ALA A 1 108 ? 9.927 5.294 -10.539 1.00 95.88 108 ALA A N 1
ATOM 832 C CA . ALA A 1 108 ? 9.540 6.678 -10.770 1.00 95.88 108 ALA A CA 1
ATOM 833 C C . ALA A 1 108 ? 9.807 7.089 -12.226 1.00 95.88 108 ALA A C 1
ATOM 835 O O . ALA A 1 108 ? 8.917 7.613 -12.894 1.00 95.88 108 ALA A O 1
ATOM 836 N N . ASP A 1 109 ? 10.974 6.733 -12.770 1.00 97.19 109 ASP A N 1
ATOM 837 C CA . ASP A 1 109 ? 11.325 6.967 -14.174 1.00 97.19 109 ASP A CA 1
ATOM 838 C C . ASP A 1 109 ? 10.371 6.219 -15.119 1.00 97.19 109 ASP A C 1
ATOM 840 O O . ASP A 1 109 ? 9.884 6.789 -16.098 1.00 97.19 109 ASP A O 1
ATOM 844 N N . ALA A 1 110 ? 10.059 4.953 -14.816 1.00 95.06 110 ALA A N 1
ATOM 845 C CA . ALA A 1 110 ? 9.122 4.147 -15.600 1.00 95.06 110 ALA A CA 1
ATOM 846 C C . ALA A 1 110 ? 7.692 4.706 -15.591 1.00 95.06 110 ALA A C 1
ATOM 848 O O . ALA A 1 110 ? 6.956 4.535 -16.563 1.00 95.06 110 ALA A O 1
ATOM 849 N N . SER A 1 111 ? 7.302 5.373 -14.506 1.00 93.88 111 SER A N 1
ATOM 850 C CA . SER A 1 111 ? 5.980 5.971 -14.336 1.00 93.88 111 SER A CA 1
ATOM 851 C C . SER A 1 111 ? 5.932 7.464 -14.680 1.00 93.88 111 SER A C 1
ATOM 853 O O . SER A 1 111 ? 4.845 8.040 -14.680 1.00 93.88 111 SER A O 1
ATOM 855 N N . ASP A 1 112 ? 7.046 8.096 -15.063 1.00 96.56 112 ASP A N 1
ATOM 856 C CA . ASP A 1 112 ? 7.129 9.547 -15.303 1.00 96.56 112 ASP A CA 1
ATOM 857 C C . ASP A 1 112 ? 6.671 10.346 -14.064 1.00 96.56 112 ASP A C 1
ATOM 859 O O . ASP A 1 112 ? 5.748 11.164 -14.125 1.00 96.56 112 ASP A O 1
ATOM 863 N N . MET A 1 113 ? 7.254 10.025 -12.909 1.00 97.25 113 MET A N 1
ATOM 864 C CA . MET A 1 113 ? 7.021 10.677 -11.616 1.00 97.25 113 MET A CA 1
ATOM 865 C C . MET A 1 113 ? 8.351 11.122 -11.003 1.00 97.25 113 MET A C 1
ATOM 867 O O . MET A 1 113 ? 9.403 10.560 -11.309 1.00 97.25 113 MET A O 1
ATOM 871 N N . ASP A 1 114 ? 8.309 12.115 -10.113 1.00 97.88 114 ASP A N 1
ATOM 872 C CA . ASP A 1 114 ? 9.425 12.316 -9.187 1.00 97.88 114 ASP A CA 1
ATOM 873 C C . ASP A 1 114 ? 9.517 11.122 -8.216 1.00 97.88 114 ASP A C 1
ATOM 875 O O . ASP A 1 114 ? 8.509 10.491 -7.897 1.00 97.88 114 ASP A O 1
ATOM 879 N N . VAL A 1 115 ? 10.721 10.774 -7.761 1.00 96.25 115 VAL A N 1
ATOM 880 C CA . VAL A 1 115 ? 10.939 9.587 -6.920 1.00 96.25 115 VAL A CA 1
ATOM 881 C C . VAL A 1 115 ? 10.291 9.700 -5.537 1.00 96.25 115 VAL A C 1
ATOM 883 O O . VAL A 1 115 ? 9.782 8.702 -5.021 1.00 96.25 115 VAL A O 1
ATOM 886 N N . GLU A 1 116 ? 10.249 10.899 -4.955 1.00 96.31 116 GLU A N 1
ATOM 887 C CA . GLU A 1 116 ? 9.564 11.146 -3.684 1.00 96.31 116 GLU A CA 1
ATOM 888 C C . GLU A 1 116 ? 8.046 11.107 -3.896 1.00 96.31 116 GLU A C 1
ATOM 890 O O . GLU A 1 116 ? 7.341 10.412 -3.167 1.00 96.31 116 GLU A O 1
ATOM 895 N N . GLU A 1 117 ? 7.552 11.729 -4.973 1.00 96.94 117 GLU A N 1
ATOM 896 C CA . GLU A 1 117 ? 6.133 11.685 -5.360 1.00 96.94 117 GLU A CA 1
ATOM 897 C C . GLU A 1 117 ? 5.648 10.246 -5.608 1.00 96.94 117 GLU A C 1
ATOM 899 O O . GLU A 1 117 ? 4.572 9.857 -5.144 1.00 96.94 117 GLU A O 1
ATOM 904 N N . PHE A 1 118 ? 6.441 9.436 -6.317 1.00 95.94 118 PHE A N 1
ATOM 905 C CA . PHE A 1 118 ? 6.165 8.019 -6.547 1.00 95.94 118 PHE A CA 1
ATOM 906 C C . PHE A 1 118 ? 6.046 7.274 -5.218 1.00 95.94 118 PHE A C 1
ATOM 908 O O . PHE A 1 118 ? 5.067 6.560 -4.975 1.00 95.94 118 PHE A O 1
ATOM 915 N N . PHE A 1 119 ? 7.028 7.470 -4.337 1.00 93.88 119 PHE A N 1
ATOM 916 C CA . PHE A 1 119 ? 7.048 6.813 -3.044 1.00 93.88 119 PHE A CA 1
ATOM 917 C C . PHE A 1 119 ? 5.833 7.197 -2.191 1.00 93.88 119 PHE A C 1
ATOM 919 O O . PHE A 1 119 ? 5.152 6.321 -1.654 1.00 93.88 119 PHE A O 1
ATOM 926 N N . GLU A 1 120 ? 5.509 8.484 -2.102 1.00 94.12 120 GLU A N 1
ATOM 927 C CA . GLU A 1 120 ? 4.374 8.959 -1.313 1.00 94.12 120 GLU A CA 1
ATOM 928 C C . GLU A 1 120 ? 3.025 8.472 -1.866 1.00 94.12 120 GLU A C 1
ATOM 930 O O . GLU A 1 120 ? 2.127 8.079 -1.109 1.00 94.12 120 GLU A O 1
ATOM 935 N N . THR A 1 121 ? 2.891 8.455 -3.193 1.00 95.00 121 THR A N 1
ATOM 936 C CA . THR A 1 121 ? 1.682 8.009 -3.896 1.00 95.00 121 THR A CA 1
ATOM 937 C C . THR A 1 121 ? 1.423 6.528 -3.653 1.00 95.00 121 THR A C 1
ATOM 939 O O . THR A 1 121 ? 0.329 6.145 -3.228 1.00 95.00 121 THR A O 1
ATOM 942 N N . PHE A 1 122 ? 2.424 5.678 -3.873 1.00 93.31 122 PHE A N 1
ATOM 943 C CA . PHE A 1 122 ? 2.231 4.236 -3.768 1.00 93.31 122 PHE A CA 1
ATOM 944 C C . PHE A 1 122 ? 2.400 3.736 -2.333 1.00 93.31 122 PHE A C 1
ATOM 946 O O . PHE A 1 122 ? 1.490 3.106 -1.807 1.00 93.31 122 PHE A O 1
ATOM 953 N N . PHE A 1 123 ? 3.495 4.059 -1.647 1.00 90.38 123 PHE A N 1
ATOM 954 C CA . PHE A 1 123 ? 3.803 3.496 -0.325 1.00 90.38 123 PHE A CA 1
ATOM 955 C C . PHE A 1 123 ? 3.205 4.268 0.845 1.00 90.38 123 PHE A C 1
ATOM 957 O O . PHE A 1 123 ? 3.044 3.701 1.924 1.00 90.38 123 PHE A O 1
ATOM 964 N N . ASN A 1 124 ? 2.879 5.552 0.687 1.00 91.06 124 ASN A N 1
ATOM 965 C CA . ASN A 1 124 ? 2.268 6.345 1.764 1.00 91.06 124 ASN A CA 1
ATOM 966 C C . ASN A 1 124 ? 0.800 6.712 1.496 1.00 91.06 124 ASN A C 1
ATOM 968 O O . ASN A 1 124 ? 0.199 7.437 2.294 1.00 91.06 124 ASN A O 1
ATOM 972 N N . THR A 1 125 ? 0.199 6.192 0.420 1.00 92.38 125 THR A N 1
ATOM 973 C CA . THR A 1 125 ? -1.238 6.347 0.142 1.00 92.38 125 THR A CA 1
ATOM 974 C C . THR A 1 125 ? -1.870 5.041 -0.318 1.00 92.38 125 THR A C 1
ATOM 976 O O . THR A 1 125 ? -2.652 4.473 0.437 1.00 92.38 125 THR A O 1
ATOM 979 N N . PHE A 1 126 ? -1.527 4.528 -1.504 1.00 94.69 126 PHE A N 1
ATOM 980 C CA . PHE A 1 126 ? -2.183 3.331 -2.040 1.00 94.69 126 PHE A CA 1
ATOM 981 C C . PHE A 1 126 ? -1.991 2.104 -1.131 1.00 94.69 126 PHE A C 1
ATOM 983 O O . PHE A 1 126 ? -2.961 1.500 -0.675 1.00 94.69 126 PHE A O 1
ATOM 990 N N . PHE A 1 127 ? -0.743 1.777 -0.792 1.00 92.94 127 PHE A N 1
ATOM 991 C CA . PHE A 1 127 ? -0.434 0.589 -0.001 1.00 92.94 127 PHE A CA 1
ATOM 992 C C . PHE A 1 127 ? -0.835 0.695 1.470 1.00 92.94 127 PHE A C 1
ATOM 994 O O . PHE A 1 127 ? -0.955 -0.322 2.138 1.00 92.94 127 PHE A O 1
ATOM 1001 N N . TYR A 1 128 ? -1.130 1.890 1.982 1.00 93.44 128 TYR A N 1
ATOM 1002 C CA . TYR A 1 128 ? -1.762 1.997 3.297 1.00 93.44 128 TYR A CA 1
ATOM 1003 C C . TYR A 1 128 ? -3.118 1.297 3.318 1.00 93.44 128 TYR A C 1
ATOM 1005 O O . TYR A 1 128 ? -3.385 0.495 4.210 1.00 93.44 128 TYR A O 1
ATOM 1013 N N . TYR A 1 129 ? -3.957 1.589 2.323 1.00 94.56 129 TYR A N 1
ATOM 1014 C CA . TYR A 1 129 ? -5.252 0.935 2.185 1.00 94.56 129 TYR A CA 1
ATOM 1015 C C . TYR A 1 129 ? -5.092 -0.568 1.960 1.00 94.56 129 TYR A C 1
ATOM 1017 O O . TYR A 1 129 ? -5.820 -1.337 2.578 1.00 94.56 129 TYR A O 1
ATOM 1025 N N . HIS A 1 130 ? -4.087 -0.975 1.180 1.00 95.62 130 HIS A N 1
ATOM 1026 C CA . HIS A 1 130 ? -3.748 -2.383 0.970 1.00 95.62 130 HIS A CA 1
ATOM 1027 C C . HIS A 1 130 ? -3.418 -3.111 2.282 1.00 95.62 130 HIS A C 1
ATOM 1029 O O . HIS A 1 130 ? -4.013 -4.143 2.588 1.00 95.62 130 HIS A O 1
ATOM 1035 N N . GLU A 1 131 ? -2.550 -2.553 3.128 1.00 95.56 131 GLU A N 1
ATOM 1036 C CA . GLU A 1 131 ? -2.237 -3.190 4.412 1.00 95.56 131 GLU A CA 1
ATOM 1037 C C . GLU A 1 131 ? -3.427 -3.200 5.380 1.00 95.56 131 GLU A C 1
ATOM 1039 O O . GLU A 1 131 ? -3.599 -4.140 6.161 1.00 95.56 131 GLU A O 1
ATOM 1044 N N . PHE A 1 132 ? -4.288 -2.180 5.338 1.00 97.38 132 PHE A N 1
ATOM 1045 C CA . PHE A 1 132 ? -5.537 -2.209 6.101 1.00 97.38 132 PHE A CA 1
ATOM 1046 C C . PHE A 1 132 ? -6.547 -3.210 5.537 1.00 97.38 132 PHE A C 1
ATOM 1048 O O . PHE A 1 132 ? -7.330 -3.767 6.306 1.00 97.38 132 PHE A O 1
ATOM 1055 N N . ALA A 1 133 ? -6.500 -3.511 4.241 1.00 96.38 133 ALA A N 1
ATOM 1056 C CA . ALA A 1 133 ? -7.284 -4.585 3.656 1.00 96.38 133 ALA A CA 1
ATOM 1057 C C . ALA A 1 133 ? -6.824 -5.963 4.158 1.00 96.38 133 ALA A C 1
ATOM 1059 O O . ALA A 1 133 ? -7.671 -6.802 4.459 1.00 96.38 133 ALA A O 1
ATOM 1060 N N . HIS A 1 134 ? -5.523 -6.179 4.380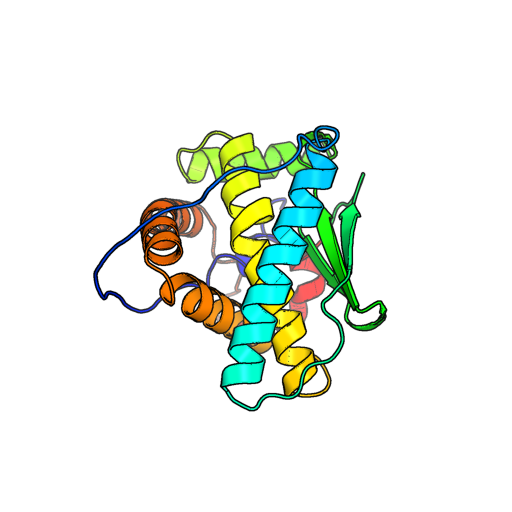 1.00 96.38 134 HIS A N 1
ATOM 1061 C CA . HIS A 1 134 ? -5.046 -7.378 5.082 1.00 96.38 134 HIS A CA 1
ATOM 1062 C C . HIS A 1 134 ? -5.559 -7.471 6.522 1.00 96.38 134 HIS A C 1
ATOM 1064 O O . HIS A 1 134 ? -5.940 -8.550 6.984 1.00 96.38 134 HIS A O 1
ATOM 1070 N N . TRP A 1 135 ? -5.625 -6.349 7.239 1.00 97.25 135 TRP A N 1
ATOM 1071 C CA . TRP A 1 135 ? -6.295 -6.331 8.538 1.00 97.25 135 TRP A CA 1
ATOM 1072 C C . TRP A 1 135 ? -7.777 -6.716 8.406 1.00 97.25 135 TRP A C 1
ATOM 1074 O O . TRP A 1 135 ? -8.225 -7.614 9.120 1.00 97.25 135 TRP A O 1
ATOM 1084 N N . ALA A 1 136 ? -8.511 -6.136 7.453 1.00 96.75 136 ALA A N 1
ATOM 1085 C CA . ALA A 1 136 ? -9.917 -6.457 7.215 1.00 96.75 136 ALA A CA 1
ATOM 1086 C C . ALA A 1 136 ? -10.141 -7.948 6.906 1.00 96.75 136 ALA A C 1
ATOM 1088 O O . ALA A 1 136 ? -11.023 -8.567 7.501 1.00 96.75 136 ALA A O 1
ATOM 1089 N N . GLN A 1 137 ? -9.307 -8.553 6.053 1.00 95.81 137 GLN A N 1
ATOM 1090 C CA . GLN A 1 137 ? -9.302 -10.003 5.808 1.00 95.81 137 GLN A CA 1
ATOM 1091 C C . GLN A 1 137 ? -9.128 -10.788 7.111 1.00 95.81 137 GLN A C 1
ATOM 1093 O O . GLN A 1 137 ? -9.868 -11.732 7.385 1.00 95.81 137 GLN A O 1
ATOM 1098 N N . SER A 1 138 ? -8.176 -10.374 7.953 1.00 95.62 138 SER A N 1
ATOM 1099 C CA . SER A 1 138 ? -7.913 -11.051 9.222 1.00 95.62 138 SER A CA 1
ATOM 1100 C C . SER A 1 138 ? -9.076 -10.955 10.217 1.00 95.62 138 SER A C 1
ATOM 1102 O O . SER A 1 138 ? -9.281 -11.896 10.981 1.00 95.62 138 SER A O 1
ATOM 1104 N N . GLU A 1 139 ? -9.863 -9.876 10.190 1.00 94.94 139 GLU A N 1
ATOM 1105 C CA . GLU A 1 139 ? -11.074 -9.731 11.009 1.00 94.94 139 GLU A CA 1
ATOM 1106 C C . GLU A 1 139 ? -12.223 -10.606 10.483 1.00 94.94 139 GLU A C 1
ATOM 1108 O O . GLU A 1 139 ? -12.930 -11.233 11.273 1.00 94.94 139 GLU A O 1
ATOM 1113 N N . MET A 1 140 ? -12.389 -10.697 9.158 1.00 92.38 140 MET A N 1
ATOM 1114 C CA . MET A 1 140 ? -13.445 -11.502 8.530 1.00 92.38 140 MET A CA 1
ATOM 1115 C C . MET A 1 140 ? -13.204 -13.011 8.681 1.00 92.38 140 MET A C 1
ATOM 1117 O O . MET A 1 140 ? -14.130 -13.753 9.016 1.00 92.38 140 MET A O 1
ATOM 1121 N N . ASP A 1 141 ? -11.959 -13.459 8.498 1.00 92.06 141 ASP A N 1
ATOM 1122 C CA . ASP A 1 141 ? -11.601 -14.884 8.466 1.00 92.06 141 ASP A CA 1
ATOM 1123 C C . ASP A 1 141 ? -10.908 -15.383 9.747 1.00 92.06 141 ASP A C 1
ATOM 1125 O O . ASP A 1 141 ? -10.657 -16.581 9.918 1.00 92.06 141 ASP A O 1
ATOM 1129 N N . GLY A 1 142 ? -10.563 -14.477 10.665 1.00 90.62 142 GLY A N 1
ATOM 1130 C CA . GLY A 1 142 ? -9.789 -14.755 11.881 1.00 90.62 142 GLY A CA 1
ATOM 1131 C C . GLY A 1 142 ? -8.289 -14.997 11.644 1.00 90.62 142 GLY A C 1
ATOM 1132 O O . GLY A 1 142 ? -7.517 -15.086 12.603 1.00 90.62 142 GLY A O 1
ATOM 1133 N N . GLN A 1 143 ? -7.857 -15.130 10.388 1.00 90.31 143 GLN A N 1
ATOM 1134 C CA . GLN A 1 143 ? -6.460 -15.257 9.972 1.00 90.31 143 GLN A CA 1
ATOM 1135 C C . GLN A 1 143 ? -6.300 -14.926 8.490 1.00 90.31 143 GLN A C 1
ATOM 1137 O O . GLN A 1 143 ? -7.222 -15.134 7.711 1.00 90.31 143 GLN A O 1
ATOM 1142 N N . LEU A 1 144 ? -5.104 -14.489 8.095 1.00 88.62 144 LEU A N 1
ATOM 1143 C CA . LEU A 1 144 ? -4.776 -14.339 6.677 1.00 88.62 144 LEU A CA 1
ATOM 1144 C C . LEU A 1 144 ? -4.785 -15.690 5.949 1.00 88.62 144 LEU A C 1
ATOM 1146 O O . LEU A 1 144 ? -4.378 -16.720 6.501 1.00 88.62 144 LEU A O 1
ATOM 1150 N N . SER A 1 145 ? -5.201 -15.665 4.682 1.00 90.19 145 SER A N 1
ATOM 1151 C CA . SER A 1 145 ? -5.222 -16.846 3.822 1.00 90.19 145 SER A CA 1
ATOM 1152 C C . SER A 1 145 ? -3.822 -17.470 3.690 1.00 90.19 145 SER A C 1
ATOM 1154 O O . SER A 1 145 ? -2.831 -16.756 3.499 1.00 90.19 145 SER A O 1
ATOM 1156 N N . PRO A 1 146 ? -3.698 -18.813 3.741 1.00 89.38 146 PRO A N 1
ATOM 1157 C CA . PRO A 1 146 ? -2.437 -19.483 3.435 1.00 89.38 146 PRO A CA 1
ATOM 1158 C C . PRO A 1 146 ? -2.074 -19.388 1.944 1.00 89.38 146 PRO A C 1
ATOM 1160 O O . PRO A 1 146 ? -0.918 -19.615 1.592 1.00 89.38 146 PRO A O 1
ATOM 1163 N N . ASN A 1 147 ? -3.043 -19.070 1.077 1.00 92.00 147 ASN A N 1
ATOM 1164 C CA . ASN A 1 147 ? -2.810 -18.756 -0.326 1.00 92.00 147 ASN A CA 1
ATOM 1165 C C . ASN A 1 147 ? -2.502 -17.261 -0.443 1.00 92.00 147 ASN A C 1
ATOM 1167 O O . ASN A 1 147 ? -3.416 -16.434 -0.442 1.00 92.00 147 ASN A O 1
ATOM 1171 N N . ARG A 1 148 ? -1.210 -16.929 -0.511 1.00 89.38 148 ARG A N 1
ATOM 1172 C CA . ARG A 1 148 ? -0.720 -15.549 -0.547 1.00 89.38 148 ARG A CA 1
ATOM 1173 C C . ARG A 1 148 ? -1.202 -14.831 -1.792 1.00 89.38 148 ARG A C 1
ATOM 1175 O O . ARG A 1 148 ? -1.729 -13.743 -1.660 1.00 89.38 148 ARG A O 1
ATOM 1182 N N . TYR A 1 149 ? -1.135 -15.470 -2.956 1.00 88.62 149 TYR A N 1
ATOM 1183 C CA . TYR A 1 149 ? -1.609 -14.866 -4.204 1.00 88.62 149 TYR A CA 1
ATOM 1184 C C . TYR A 1 149 ? -3.065 -14.387 -4.100 1.00 88.62 149 TYR A C 1
ATOM 1186 O O . TYR A 1 149 ? -3.363 -13.230 -4.379 1.00 88.62 149 TYR A O 1
ATOM 1194 N N . MET A 1 150 ? -3.964 -15.248 -3.612 1.00 91.12 150 MET A N 1
ATOM 1195 C CA . MET A 1 150 ? -5.367 -14.866 -3.422 1.00 91.12 150 MET A CA 1
ATOM 1196 C C . MET A 1 150 ? -5.552 -13.814 -2.324 1.00 91.12 150 MET A C 1
ATOM 1198 O O . MET A 1 150 ? -6.403 -12.943 -2.470 1.00 91.12 150 MET A O 1
ATOM 1202 N N . SER A 1 151 ? -4.751 -13.869 -1.254 1.00 92.06 151 SER A N 1
ATOM 1203 C CA . SER A 1 151 ? -4.778 -12.861 -0.186 1.00 92.06 151 SER A CA 1
ATOM 1204 C C . SER A 1 151 ? -4.446 -11.464 -0.720 1.00 92.06 151 SER A C 1
ATOM 1206 O O . SER A 1 151 ? -5.086 -10.498 -0.328 1.00 92.06 151 SER A O 1
ATOM 1208 N N . GLU A 1 152 ? -3.472 -11.350 -1.619 1.00 91.38 152 GLU A N 1
ATOM 1209 C CA . GLU A 1 152 ? -3.059 -10.075 -2.223 1.00 91.38 152 GLU A CA 1
ATOM 1210 C C . GLU A 1 152 ? -4.091 -9.558 -3.231 1.00 91.38 152 GLU A C 1
ATOM 1212 O O . GLU A 1 152 ? -4.379 -8.362 -3.265 1.00 91.38 152 GLU A O 1
ATOM 1217 N N . ILE A 1 153 ? -4.691 -10.455 -4.030 1.00 91.94 153 ILE A N 1
ATOM 1218 C CA . ILE A 1 153 ? -5.803 -10.103 -4.928 1.00 91.94 153 ILE A CA 1
ATOM 1219 C C . ILE A 1 153 ? -6.953 -9.504 -4.127 1.00 91.94 153 ILE A C 1
ATOM 1221 O O . ILE A 1 153 ? -7.412 -8.411 -4.439 1.00 91.94 153 ILE A O 1
ATOM 1225 N N . GLU A 1 154 ? -7.403 -10.191 -3.083 1.00 92.44 154 GLU A N 1
ATOM 1226 C CA . GLU A 1 154 ? -8.531 -9.718 -2.284 1.00 92.44 154 GLU A CA 1
ATOM 1227 C C . GLU A 1 154 ? -8.185 -8.422 -1.525 1.00 92.44 154 GLU A C 1
ATOM 1229 O O . GLU A 1 154 ? -9.017 -7.519 -1.454 1.00 92.44 154 GLU A O 1
ATOM 1234 N N . ALA A 1 155 ? -6.950 -8.257 -1.033 1.00 94.19 155 ALA A N 1
ATOM 1235 C CA . ALA A 1 155 ? -6.519 -7.000 -0.417 1.00 94.19 155 ALA A CA 1
ATOM 1236 C C . ALA A 1 155 ? -6.563 -5.823 -1.410 1.00 94.19 155 ALA A C 1
ATOM 1238 O O . ALA A 1 155 ? -7.006 -4.717 -1.075 1.00 94.19 155 ALA A O 1
ATOM 1239 N N . ASN A 1 156 ? -6.175 -6.073 -2.662 1.00 92.50 156 ASN A N 1
ATOM 1240 C CA . ASN A 1 156 ? -6.305 -5.117 -3.755 1.00 92.50 156 ASN A CA 1
ATOM 1241 C C . ASN A 1 156 ? -7.772 -4.813 -4.087 1.00 92.50 156 ASN A C 1
ATOM 1243 O O . ASN A 1 156 ? -8.128 -3.644 -4.224 1.00 92.50 156 ASN A O 1
ATOM 1247 N N . GLU A 1 157 ? -8.638 -5.823 -4.163 1.00 92.56 157 GLU A N 1
ATOM 1248 C CA . GLU A 1 157 ? -10.071 -5.635 -4.418 1.00 92.56 157 GLU A CA 1
ATOM 1249 C C . GLU A 1 157 ? -10.743 -4.792 -3.326 1.00 92.56 157 GLU A C 1
ATOM 1251 O O . GLU A 1 157 ? -11.463 -3.843 -3.641 1.00 92.56 157 GLU A O 1
ATOM 1256 N N . ILE A 1 158 ? -10.458 -5.069 -2.049 1.00 92.31 158 ILE A N 1
ATOM 1257 C CA . ILE A 1 158 ? -10.950 -4.272 -0.914 1.00 92.31 158 ILE A CA 1
ATOM 1258 C C . ILE A 1 158 ? -10.428 -2.832 -1.001 1.00 92.31 158 ILE A C 1
ATOM 1260 O O . ILE A 1 158 ? -11.193 -1.889 -0.802 1.00 92.31 158 ILE A O 1
ATOM 1264 N N . THR A 1 159 ? -9.149 -2.644 -1.336 1.00 95.12 159 THR A N 1
ATOM 1265 C CA . THR A 1 159 ? -8.539 -1.313 -1.492 1.00 95.12 159 THR A CA 1
ATOM 1266 C C . THR A 1 159 ? -9.206 -0.503 -2.597 1.00 95.12 159 THR A C 1
ATOM 1268 O O . THR A 1 159 ? -9.561 0.659 -2.390 1.00 95.12 159 THR A O 1
ATOM 1271 N N . ILE A 1 160 ? -9.410 -1.110 -3.768 1.00 93.81 160 ILE A N 1
ATOM 1272 C CA . ILE A 1 160 ? -10.108 -0.468 -4.883 1.00 93.81 160 ILE A CA 1
ATOM 1273 C C . ILE A 1 160 ? -11.546 -0.141 -4.484 1.00 93.81 160 ILE A C 1
ATOM 1275 O O . ILE A 1 160 ? -11.963 1.002 -4.651 1.00 93.81 160 ILE A O 1
ATOM 1279 N N . ALA A 1 161 ? -12.277 -1.088 -3.890 1.00 90.62 161 ALA A N 1
ATOM 1280 C CA . ALA A 1 161 ? -13.651 -0.864 -3.446 1.00 90.62 161 ALA A CA 1
ATOM 1281 C C . ALA A 1 161 ? -13.752 0.284 -2.426 1.00 90.62 161 ALA A C 1
ATOM 1283 O O . ALA A 1 161 ? -14.664 1.112 -2.506 1.00 90.62 161 ALA A O 1
ATOM 1284 N N . TYR A 1 162 ? -12.793 0.375 -1.500 1.00 93.06 162 TYR A N 1
ATOM 1285 C CA . TYR A 1 162 ? -12.688 1.481 -0.555 1.00 93.06 162 TYR A CA 1
ATOM 1286 C C . TYR A 1 162 ? -12.491 2.819 -1.278 1.00 93.06 162 TYR A C 1
ATOM 1288 O O . TYR A 1 162 ? -13.267 3.756 -1.082 1.00 93.06 162 TYR A O 1
ATOM 1296 N N . LEU A 1 163 ? -11.482 2.914 -2.146 1.00 93.88 163 LEU A N 1
ATOM 1297 C CA . LEU A 1 163 ? -11.163 4.146 -2.869 1.00 93.88 163 LEU A CA 1
ATOM 1298 C C . LEU A 1 163 ? -12.311 4.571 -3.798 1.00 93.88 163 LEU A C 1
ATOM 1300 O O . LEU A 1 163 ? -12.637 5.755 -3.889 1.00 93.88 163 LEU A O 1
ATOM 1304 N N . GLU A 1 164 ? -12.995 3.621 -4.431 1.00 94.25 164 GLU A N 1
ATOM 1305 C CA . GLU A 1 164 ? -14.142 3.907 -5.291 1.00 94.25 164 GLU A CA 1
ATOM 1306 C C . GLU A 1 164 ? -15.375 4.419 -4.533 1.00 94.25 164 GLU A C 1
ATOM 1308 O O . GLU A 1 164 ? -16.253 5.036 -5.152 1.00 94.25 164 GLU A O 1
ATOM 1313 N N . SER A 1 165 ? -15.442 4.230 -3.210 1.00 92.44 165 SER A N 1
ATOM 1314 C CA . SER A 1 165 ? -16.566 4.682 -2.381 1.00 92.44 165 SER A CA 1
ATOM 1315 C C . SER A 1 165 ? -16.694 6.211 -2.308 1.00 92.44 165 SER A C 1
ATOM 1317 O O . SER A 1 165 ? -17.789 6.733 -2.087 1.00 92.44 165 SER A O 1
ATOM 1319 N N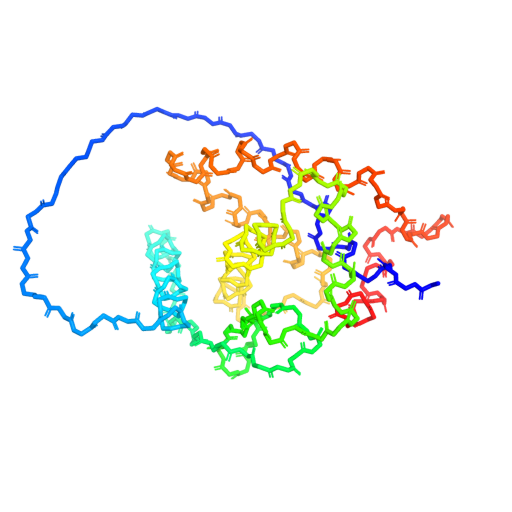 . SER A 1 166 ? -15.613 6.950 -2.582 1.00 92.19 166 SER A N 1
ATOM 1320 C CA . SER A 1 166 ? -15.571 8.414 -2.530 1.00 92.19 166 SER A CA 1
ATOM 1321 C C . SER A 1 166 ? -15.182 9.032 -3.878 1.00 92.19 166 SER A C 1
ATOM 1323 O O . SER A 1 166 ? -14.607 8.380 -4.746 1.00 92.19 166 SER A O 1
ATOM 1325 N N . GLN A 1 167 ? -15.520 10.310 -4.095 1.00 95.00 167 GLN A N 1
ATOM 1326 C CA . GLN A 1 167 ? -15.083 11.011 -5.310 1.00 95.00 167 GLN A CA 1
ATOM 1327 C C . GLN A 1 167 ? -13.566 11.210 -5.325 1.00 95.00 167 GLN A C 1
ATOM 1329 O O . GLN A 1 167 ? -12.941 10.984 -6.353 1.00 95.00 167 GLN A O 1
ATOM 1334 N N . GLU A 1 168 ? -12.991 11.590 -4.186 1.00 94.69 168 GLU A N 1
ATOM 1335 C CA . GLU A 1 168 ? -11.552 11.800 -4.038 1.00 94.69 168 GLU A CA 1
ATOM 1336 C C . GLU A 1 168 ? -10.760 10.521 -4.322 1.00 94.69 168 GLU A C 1
ATOM 1338 O O . GLU A 1 168 ? -9.804 10.553 -5.093 1.00 94.69 168 GLU A O 1
ATOM 1343 N N . GLY A 1 169 ? -11.194 9.377 -3.785 1.00 94.75 169 GLY A N 1
ATOM 1344 C CA . GLY A 1 169 ? -10.542 8.099 -4.057 1.00 94.75 169 GLY A CA 1
ATOM 1345 C C . GLY A 1 169 ? -10.671 7.670 -5.522 1.00 94.75 169 GLY A C 1
ATOM 1346 O O . GLY A 1 169 ? -9.697 7.191 -6.098 1.00 94.75 169 GLY A O 1
ATOM 1347 N N . ARG A 1 170 ? -11.808 7.931 -6.186 1.00 95.12 170 ARG A N 1
ATOM 1348 C CA . ARG A 1 170 ? -11.936 7.727 -7.644 1.00 95.12 170 ARG A CA 1
ATOM 1349 C C . ARG A 1 170 ? -11.002 8.629 -8.450 1.00 95.12 170 ARG A C 1
ATOM 1351 O O . ARG A 1 170 ? -10.421 8.164 -9.428 1.00 95.12 170 ARG A O 1
ATOM 1358 N N . ASP A 1 171 ? -10.858 9.892 -8.059 1.00 95.81 171 ASP A N 1
ATOM 1359 C CA . ASP A 1 171 ? -9.951 10.834 -8.722 1.00 95.81 171 ASP A CA 1
ATOM 1360 C C . ASP A 1 171 ? -8.485 10.410 -8.532 1.00 95.81 171 ASP A C 1
ATOM 1362 O O . ASP A 1 171 ? -7.698 10.472 -9.478 1.00 95.81 171 ASP A O 1
ATOM 1366 N N . PHE A 1 172 ? -8.137 9.911 -7.343 1.00 95.94 172 PHE A N 1
ATOM 1367 C CA . PHE A 1 172 ? -6.836 9.308 -7.059 1.00 95.94 172 PHE A CA 1
ATOM 1368 C C . PHE A 1 172 ? -6.581 8.061 -7.916 1.00 95.94 172 PHE A C 1
ATOM 1370 O O . PHE A 1 172 ? -5.549 7.975 -8.573 1.00 95.94 172 PHE A O 1
ATOM 1377 N N . LEU A 1 173 ? -7.530 7.124 -7.992 1.00 94.38 173 LEU A N 1
ATOM 1378 C CA . LEU A 1 173 ? -7.400 5.939 -8.848 1.00 94.38 173 LEU A CA 1
ATOM 1379 C C . LEU A 1 173 ? -7.188 6.317 -10.320 1.00 94.38 173 LEU A C 1
ATOM 1381 O O . LEU A 1 173 ? -6.293 5.786 -10.977 1.00 94.38 173 LEU A O 1
ATOM 1385 N N . ALA A 1 174 ? -7.964 7.279 -10.823 1.00 94.94 174 ALA A N 1
ATOM 1386 C CA . ALA A 1 174 ? -7.830 7.769 -12.191 1.00 94.94 174 ALA A CA 1
ATOM 1387 C C . ALA A 1 174 ? -6.480 8.463 -12.445 1.00 94.94 174 ALA A C 1
ATOM 1389 O O . ALA A 1 174 ? -5.965 8.411 -13.564 1.00 94.94 174 ALA A O 1
ATOM 1390 N N . SER A 1 175 ? -5.896 9.118 -11.434 1.00 96.25 175 SER A N 1
ATOM 1391 C CA . SER A 1 175 ? -4.596 9.780 -11.573 1.00 96.25 175 SER A CA 1
ATOM 1392 C C . SER A 1 175 ? -3.432 8.784 -11.598 1.00 96.25 175 SER A C 1
ATOM 1394 O O . SER A 1 175 ? -2.479 8.992 -12.355 1.00 96.25 175 SER A O 1
ATOM 1396 N N . ILE A 1 176 ? -3.521 7.680 -10.846 1.00 95.25 176 ILE A N 1
ATOM 1397 C CA . ILE A 1 176 ? -2.460 6.664 -10.773 1.00 95.25 176 ILE A CA 1
ATOM 1398 C C . ILE A 1 176 ? -2.579 5.571 -11.842 1.00 95.25 176 ILE A C 1
ATOM 1400 O O . ILE A 1 176 ? -1.572 4.957 -12.181 1.00 95.25 176 ILE A O 1
ATOM 1404 N N . GLU A 1 177 ? -3.758 5.334 -12.423 1.00 92.75 177 GLU A N 1
ATOM 1405 C CA . GLU A 1 177 ? -3.976 4.321 -13.471 1.00 92.75 177 GLU A CA 1
ATOM 1406 C C . GLU A 1 177 ? -2.949 4.382 -14.626 1.00 92.75 177 GLU A C 1
ATOM 1408 O O . GLU A 1 177 ? -2.316 3.362 -14.920 1.00 92.75 177 GLU A O 1
ATOM 1413 N N . PRO A 1 178 ? -2.714 5.528 -15.302 1.00 92.81 178 PRO A N 1
ATOM 1414 C CA . PRO A 1 178 ? -1.721 5.583 -16.377 1.00 92.81 178 PRO A CA 1
ATOM 1415 C C . PRO A 1 178 ? -0.290 5.332 -15.876 1.00 92.81 178 PRO A C 1
ATOM 1417 O O . PRO A 1 178 ? 0.527 4.791 -16.622 1.00 92.81 178 PRO A O 1
ATOM 1420 N N . LYS A 1 179 ? 0.003 5.694 -14.622 1.00 93.25 179 LYS A N 1
ATOM 1421 C CA . LYS A 1 179 ? 1.310 5.523 -13.971 1.00 93.25 179 LYS A CA 1
ATOM 1422 C C . LYS A 1 179 ? 1.578 4.049 -13.668 1.00 93.25 179 LYS A C 1
ATOM 1424 O O . LYS A 1 179 ? 2.630 3.530 -14.036 1.00 93.25 179 LYS A O 1
ATOM 1429 N N . LEU A 1 180 ? 0.581 3.357 -13.117 1.00 88.06 180 LEU A N 1
ATOM 1430 C CA . LEU A 1 180 ? 0.584 1.909 -12.917 1.00 88.06 180 LEU A CA 1
ATOM 1431 C C . LEU A 1 180 ? 0.724 1.156 -14.241 1.00 88.06 180 LEU A C 1
ATOM 1433 O O . LEU A 1 180 ? 1.561 0.269 -14.354 1.00 88.06 180 LEU A O 1
ATOM 1437 N N . ASN A 1 181 ? -0.027 1.546 -15.274 1.00 87.94 181 ASN A N 1
ATOM 1438 C CA . ASN A 1 181 ? 0.084 0.926 -16.595 1.00 87.94 181 ASN A CA 1
ATOM 1439 C C . ASN A 1 181 ? 1.492 1.069 -17.191 1.00 87.94 181 ASN A C 1
ATOM 1441 O O . ASN A 1 181 ? 2.000 0.132 -17.810 1.00 87.94 181 ASN A O 1
ATOM 1445 N N . ALA A 1 182 ? 2.136 2.225 -17.027 1.00 90.69 182 ALA A N 1
ATOM 1446 C CA . ALA A 1 182 ? 3.507 2.427 -17.485 1.00 90.69 182 ALA A CA 1
ATOM 1447 C C . ALA A 1 182 ? 4.496 1.538 -16.711 1.00 90.69 182 ALA A C 1
ATOM 1449 O O . ALA A 1 182 ? 5.308 0.844 -17.326 1.00 90.69 182 ALA A O 1
ATOM 1450 N N . LEU A 1 183 ? 4.348 1.475 -15.386 1.00 87.44 183 LEU A N 1
ATOM 1451 C CA . LEU A 1 183 ? 5.161 0.629 -14.519 1.00 87.44 183 LEU A CA 1
ATOM 1452 C C . LEU A 1 183 ? 5.013 -0.863 -14.860 1.00 87.44 183 LEU A C 1
ATOM 1454 O O . LEU A 1 183 ? 6.013 -1.544 -15.060 1.00 87.44 183 LEU A O 1
ATOM 1458 N N . THR A 1 184 ? 3.792 -1.364 -15.042 1.00 84.50 184 THR A N 1
ATOM 1459 C CA . THR A 1 184 ? 3.541 -2.765 -15.425 1.00 84.50 184 THR A CA 1
ATOM 1460 C C . THR A 1 184 ? 4.158 -3.126 -16.778 1.00 84.50 184 THR A C 1
ATOM 1462 O O . THR A 1 184 ? 4.618 -4.246 -16.961 1.00 84.50 184 THR A O 1
ATOM 1465 N N . ASN A 1 185 ? 4.217 -2.188 -17.727 1.00 88.56 185 ASN A N 1
ATOM 1466 C CA . ASN A 1 185 ? 4.864 -2.423 -19.024 1.00 88.56 185 ASN A CA 1
ATOM 1467 C C . ASN A 1 185 ? 6.399 -2.371 -18.963 1.00 88.56 185 ASN A C 1
ATOM 1469 O O . ASN A 1 185 ? 7.064 -2.946 -19.825 1.00 88.56 185 ASN A O 1
ATOM 1473 N N . PHE A 1 186 ? 6.961 -1.652 -17.992 1.00 88.75 186 PHE A N 1
ATOM 1474 C CA . PHE A 1 186 ? 8.401 -1.618 -17.733 1.00 88.75 186 PHE A CA 1
ATOM 1475 C C . PHE A 1 186 ? 8.899 -2.923 -17.095 1.00 88.75 186 PHE A C 1
ATOM 1477 O O . PHE A 1 186 ? 10.026 -3.360 -17.323 1.00 88.75 186 PHE A O 1
ATOM 1484 N N . LEU A 1 187 ? 8.033 -3.541 -16.307 1.00 84.69 187 LEU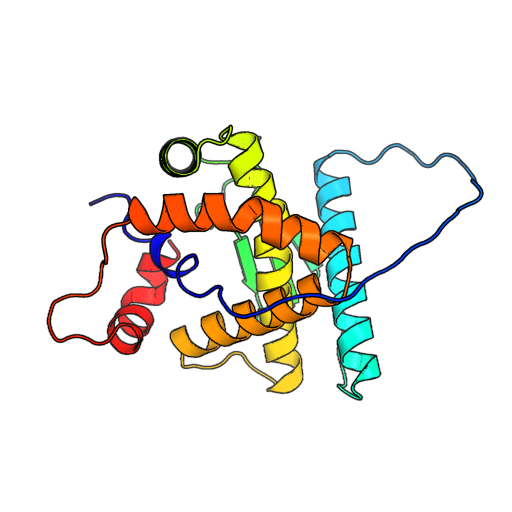 A N 1
ATOM 1485 C CA . LEU A 1 187 ? 8.293 -4.712 -15.500 1.00 84.69 187 LEU A CA 1
ATOM 1486 C C . LEU A 1 187 ? 8.259 -6.017 -16.331 1.00 84.69 187 LEU A C 1
ATOM 1488 O O . LEU A 1 187 ? 7.288 -6.323 -17.020 1.00 84.69 187 LEU A O 1
ATOM 1492 N N . GLU A 1 188 ? 9.332 -6.814 -16.270 1.00 86.56 188 GLU A N 1
ATOM 1493 C CA . GLU A 1 188 ? 9.393 -8.129 -16.933 1.00 86.56 188 GLU A CA 1
ATOM 1494 C C . GLU A 1 188 ? 8.521 -9.151 -16.189 1.00 86.56 188 GLU A C 1
ATOM 1496 O O . GLU A 1 188 ? 8.554 -9.186 -14.968 1.00 86.56 188 GLU A O 1
ATOM 1501 N N . ASN A 1 189 ? 7.782 -10.028 -16.882 1.00 84.31 189 ASN A N 1
ATOM 1502 C CA . ASN A 1 189 ? 7.038 -11.105 -16.210 1.00 84.31 189 ASN A CA 1
ATOM 1503 C C . ASN A 1 189 ? 8.029 -12.103 -15.571 1.00 84.31 189 ASN A C 1
ATOM 1505 O O . ASN A 1 189 ? 8.824 -12.698 -16.306 1.00 84.31 189 ASN A O 1
ATOM 1509 N N . PRO A 1 190 ? 7.991 -12.324 -14.241 1.00 84.25 190 PRO A N 1
ATOM 1510 C CA . PRO A 1 190 ? 8.957 -13.191 -13.576 1.00 84.25 190 PRO A CA 1
ATOM 1511 C C . PRO A 1 190 ? 8.583 -14.675 -13.682 1.00 84.25 190 PRO A C 1
ATOM 1513 O O . PRO A 1 190 ? 9.404 -15.533 -13.362 1.00 84.25 190 PRO A O 1
ATOM 1516 N N . THR A 1 191 ? 7.359 -14.984 -14.118 1.00 87.38 191 THR A N 1
ATOM 1517 C CA . THR A 1 191 ? 6.797 -16.335 -14.135 1.00 87.38 191 THR A CA 1
ATOM 1518 C C . THR A 1 191 ? 7.430 -17.163 -15.258 1.00 87.38 191 THR A C 1
ATOM 1520 O O . THR A 1 191 ? 7.301 -16.806 -16.435 1.00 87.38 191 THR A O 1
ATOM 1523 N N . PRO A 1 192 ? 8.101 -18.286 -14.943 1.00 91.75 192 PRO A N 1
ATOM 1524 C CA . PRO A 1 192 ? 8.656 -19.175 -15.954 1.00 91.75 192 PRO A CA 1
ATOM 1525 C C . PRO A 1 192 ? 7.577 -19.771 -16.865 1.00 91.75 192 PRO A C 1
ATOM 1527 O O . PRO A 1 192 ? 6.438 -19.996 -16.457 1.00 91.75 192 PRO A O 1
ATOM 1530 N N . GLU A 1 193 ? 7.953 -20.104 -18.100 1.00 94.25 193 GLU A N 1
ATOM 1531 C CA . GLU A 1 193 ? 7.040 -20.744 -19.049 1.00 94.25 193 GLU A CA 1
ATOM 1532 C C . GLU A 1 193 ? 6.472 -22.058 -18.478 1.00 94.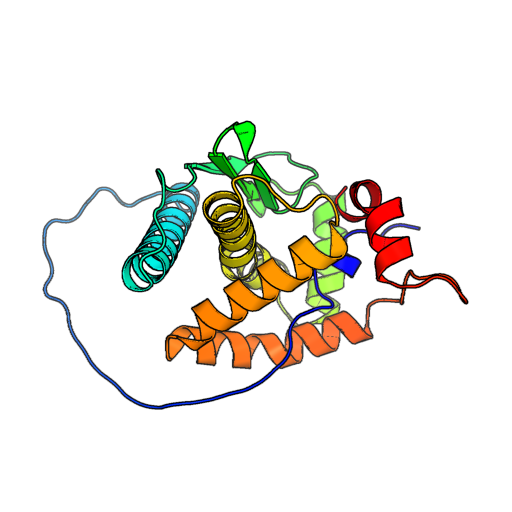25 193 GLU A C 1
ATOM 1534 O O . GLU A 1 193 ? 7.215 -22.954 -18.076 1.00 94.25 193 GLU A O 1
ATOM 1539 N N . GLY A 1 194 ? 5.142 -22.179 -18.470 1.00 95.00 194 GLY A N 1
ATOM 1540 C CA . GLY A 1 194 ? 4.431 -23.372 -18.002 1.00 95.00 194 GLY A CA 1
ATOM 1541 C C . GLY A 1 194 ? 4.137 -23.419 -16.499 1.00 95.00 194 GLY A C 1
ATOM 1542 O O . GLY A 1 194 ? 3.444 -24.344 -16.081 1.00 95.00 194 GLY A O 1
ATOM 1543 N N . VAL A 1 195 ? 4.607 -22.442 -15.716 1.00 94.75 195 VAL A N 1
ATOM 1544 C CA . VAL A 1 195 ? 4.228 -22.246 -14.305 1.00 94.75 195 VAL A CA 1
ATOM 1545 C C . VAL A 1 195 ? 3.075 -21.239 -14.246 1.00 94.75 195 VAL A C 1
ATOM 1547 O O . VAL A 1 195 ? 3.053 -20.289 -15.030 1.00 94.75 195 VAL A O 1
ATOM 1550 N N . SER A 1 196 ? 2.085 -21.449 -13.375 1.00 92.69 196 SER A N 1
ATOM 1551 C CA . SER A 1 196 ? 1.031 -20.445 -13.174 1.00 92.69 196 SER A CA 1
ATOM 1552 C C . SER A 1 196 ? 1.540 -19.289 -12.307 1.00 92.69 196 SER A C 1
ATOM 1554 O O . SER A 1 196 ? 2.426 -19.469 -11.475 1.00 92.69 196 SER A O 1
ATOM 1556 N N . GLU A 1 197 ? 0.963 -18.098 -12.472 1.00 89.75 197 GLU A N 1
ATOM 1557 C CA . GLU A 1 197 ? 1.308 -16.932 -11.644 1.00 89.75 197 GLU A CA 1
ATOM 1558 C C . GLU A 1 197 ? 1.061 -17.210 -10.157 1.00 89.75 197 GLU A C 1
ATOM 1560 O O . GLU A 1 197 ? 1.909 -16.904 -9.329 1.00 89.75 197 GLU A O 1
ATOM 1565 N N . GLU A 1 198 ? -0.055 -17.865 -9.826 1.00 90.56 198 GLU A N 1
ATOM 1566 C CA . GLU A 1 198 ? -0.396 -18.256 -8.456 1.00 90.56 198 GLU A CA 1
ATOM 1567 C C . GLU A 1 198 ? 0.638 -19.214 -7.844 1.00 90.56 198 GLU A C 1
ATOM 1569 O O . GLU A 1 198 ? 1.039 -19.035 -6.692 1.00 90.56 198 GLU A O 1
ATOM 1574 N N . GLU A 1 199 ? 1.070 -20.234 -8.595 1.00 93.94 199 GLU A N 1
ATOM 1575 C CA . GLU A 1 199 ? 2.082 -21.194 -8.139 1.00 93.94 199 GLU A CA 1
ATOM 1576 C C . GLU A 1 199 ? 3.412 -20.479 -7.904 1.00 93.94 199 GLU A C 1
ATOM 1578 O O . GLU A 1 199 ? 3.960 -20.542 -6.802 1.00 93.94 199 GLU A O 1
ATOM 1583 N N . TYR A 1 200 ? 3.877 -19.712 -8.894 1.00 91.06 200 TYR A N 1
ATOM 1584 C CA . TYR A 1 200 ? 5.129 -18.969 -8.791 1.00 91.06 200 TYR A CA 1
ATOM 1585 C C . TYR A 1 200 ? 5.104 -17.957 -7.639 1.00 91.06 200 TYR A C 1
ATOM 1587 O O . TYR A 1 200 ? 6.053 -17.889 -6.856 1.00 91.06 200 TYR A O 1
ATOM 1595 N N . PHE A 1 201 ? 4.019 -17.197 -7.496 1.00 88.56 201 PHE A N 1
ATOM 1596 C CA . PHE A 1 201 ? 3.866 -16.197 -6.444 1.00 88.56 201 PHE A CA 1
ATOM 1597 C C . PHE A 1 201 ? 3.920 -16.826 -5.051 1.00 88.56 201 PHE A C 1
ATOM 1599 O O . PHE A 1 201 ? 4.675 -16.372 -4.194 1.00 88.56 201 PHE A O 1
ATOM 1606 N N . ASN A 1 202 ? 3.154 -17.895 -4.824 1.00 89.44 202 ASN A N 1
ATOM 1607 C CA . ASN A 1 202 ? 3.109 -18.564 -3.526 1.00 89.44 202 ASN A CA 1
ATOM 1608 C C . ASN A 1 202 ? 4.453 -19.212 -3.157 1.00 89.44 202 ASN A C 1
ATOM 1610 O O . ASN A 1 202 ? 4.849 -19.166 -1.991 1.00 89.44 202 ASN A O 1
ATOM 1614 N N . GLU A 1 203 ? 5.168 -19.789 -4.127 1.00 94.00 203 GLU A N 1
ATOM 1615 C CA . GLU A 1 203 ? 6.485 -20.398 -3.897 1.00 94.00 203 GLU A CA 1
ATOM 1616 C C . GLU A 1 203 ? 7.585 -19.367 -3.614 1.00 94.00 203 GLU A C 1
ATOM 1618 O O . GLU A 1 203 ? 8.484 -19.640 -2.817 1.00 94.00 203 GLU A O 1
ATOM 1623 N N . ASN A 1 204 ? 7.500 -18.179 -4.221 1.00 86.94 204 ASN A N 1
ATOM 1624 C CA . ASN A 1 204 ? 8.545 -17.153 -4.155 1.00 86.94 204 ASN A CA 1
ATOM 1625 C C . ASN A 1 204 ? 8.162 -15.945 -3.283 1.00 86.94 204 ASN A C 1
ATOM 1627 O O . ASN A 1 204 ? 8.917 -14.981 -3.223 1.00 86.94 204 ASN A O 1
ATOM 1631 N N . TYR A 1 205 ? 7.033 -15.986 -2.567 1.00 83.56 205 TYR A N 1
ATOM 1632 C CA . TYR A 1 205 ? 6.460 -14.836 -1.850 1.00 83.56 205 TYR A CA 1
ATOM 1633 C C . TYR A 1 205 ? 7.465 -14.065 -0.984 1.00 83.56 205 TYR A C 1
ATOM 1635 O O . TYR A 1 205 ? 7.563 -12.846 -1.071 1.00 83.56 205 TYR A O 1
ATOM 1643 N N . ASN A 1 206 ? 8.264 -14.774 -0.180 1.00 79.81 206 ASN A N 1
ATOM 1644 C CA . ASN A 1 206 ? 9.243 -14.131 0.700 1.00 79.81 206 ASN A CA 1
ATOM 1645 C C . ASN A 1 206 ? 10.377 -13.449 -0.073 1.00 79.81 206 ASN A C 1
ATOM 1647 O O . ASN A 1 206 ? 10.887 -12.443 0.395 1.00 79.81 206 ASN A O 1
ATOM 1651 N N . GLU A 1 207 ? 10.782 -14.004 -1.218 1.00 80.25 207 GLU A N 1
ATOM 1652 C CA . GLU A 1 207 ? 11.811 -13.410 -2.079 1.00 80.25 207 GLU A CA 1
ATOM 1653 C C . GLU A 1 207 ? 11.250 -12.227 -2.871 1.00 80.25 207 GLU A C 1
ATOM 1655 O O . GLU A 1 207 ? 11.984 -11.298 -3.197 1.00 80.25 207 GLU A O 1
ATOM 1660 N N . LEU A 1 208 ? 9.946 -12.255 -3.160 1.00 75.31 208 LEU A N 1
ATOM 1661 C CA . LEU A 1 208 ? 9.228 -11.170 -3.814 1.00 75.31 208 LEU A CA 1
ATOM 1662 C C . LEU A 1 208 ? 8.975 -9.983 -2.864 1.00 75.31 208 LEU A C 1
ATOM 1664 O O . LEU A 1 208 ? 8.986 -8.832 -3.285 1.00 75.31 208 LEU A O 1
ATOM 1668 N N . GLY A 1 209 ? 8.804 -10.241 -1.568 1.00 64.56 209 GLY A N 1
ATOM 1669 C CA . GLY A 1 209 ? 8.603 -9.200 -0.554 1.00 64.56 209 GLY A CA 1
ATOM 1670 C C . GLY A 1 209 ? 9.877 -8.641 0.100 1.00 64.56 209 GLY A C 1
ATOM 1671 O O . GLY A 1 209 ? 9.757 -7.779 0.972 1.00 64.56 209 GLY A O 1
ATOM 1672 N N . SER A 1 210 ? 11.072 -9.147 -0.245 1.00 51.94 210 SER A N 1
ATOM 1673 C CA . SER A 1 210 ? 12.345 -8.846 0.448 1.00 51.94 210 SER A CA 1
ATOM 1674 C C . SER A 1 210 ? 13.301 -7.922 -0.290 1.00 51.94 210 SER A C 1
ATOM 1676 O O . SER A 1 210 ? 13.432 -8.096 -1.523 1.00 51.94 210 SER A O 1
#